Protein AF-A0A934KPY6-F1 (afdb_monomer_lite)

Structure (mmCIF, N/CA/C/O backbone):
data_AF-A0A934KPY6-F1
#
_entry.id   AF-A0A934KPY6-F1
#
loop_
_atom_site.group_PDB
_atom_site.id
_atom_si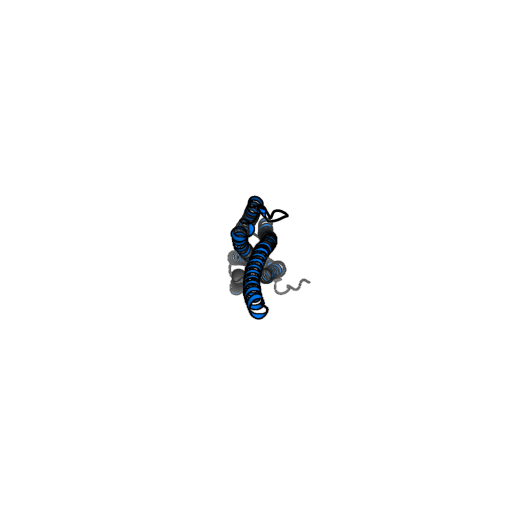te.type_symbol
_atom_site.label_atom_id
_atom_site.label_alt_id
_atom_site.label_comp_id
_atom_site.label_asym_id
_atom_site.label_entity_id
_atom_site.label_seq_id
_atom_site.pdbx_PDB_ins_code
_atom_site.Cartn_x
_atom_site.Cartn_y
_atom_site.Cartn_z
_atom_site.occupancy
_atom_site.B_iso_or_equiv
_atom_site.auth_seq_id
_atom_site.auth_comp_id
_atom_site.auth_asym_id
_atom_site.auth_atom_id
_atom_site.pdbx_PDB_model_num
ATOM 1 N N . MET A 1 1 ? 27.034 18.405 -17.319 1.00 41.47 1 MET A N 1
ATOM 2 C CA . MET A 1 1 ? 28.445 18.102 -17.638 1.00 41.47 1 MET A CA 1
ATOM 3 C C . MET A 1 1 ? 28.459 16.904 -18.573 1.00 41.47 1 MET A C 1
ATOM 5 O O . MET A 1 1 ? 28.134 15.809 -18.135 1.00 41.47 1 MET A O 1
ATOM 9 N N . ASN A 1 2 ? 28.724 17.143 -19.860 1.00 44.88 2 ASN A N 1
ATOM 10 C CA . ASN A 1 2 ? 28.761 16.127 -20.913 1.00 44.88 2 ASN A CA 1
ATOM 11 C C . ASN A 1 2 ? 30.164 15.515 -20.956 1.00 44.88 2 ASN A C 1
ATOM 13 O O . ASN A 1 2 ? 31.063 16.110 -21.536 1.00 44.88 2 ASN A O 1
ATOM 17 N N . ASN A 1 3 ? 30.353 14.359 -20.323 1.00 44.62 3 ASN A N 1
ATOM 18 C CA . ASN A 1 3 ? 31.563 13.549 -20.471 1.00 44.62 3 ASN A CA 1
ATOM 19 C C . ASN A 1 3 ? 31.143 12.171 -20.985 1.00 44.62 3 ASN A C 1
ATOM 21 O O . ASN A 1 3 ? 31.007 11.214 -20.231 1.00 44.62 3 ASN A O 1
ATOM 25 N N . PHE A 1 4 ? 30.879 12.105 -22.288 1.00 50.34 4 PHE A N 1
ATOM 26 C CA . PHE A 1 4 ? 30.511 10.883 -22.998 1.00 50.34 4 PHE A CA 1
ATOM 27 C C . PHE A 1 4 ? 31.456 10.605 -24.176 1.00 50.34 4 PHE A C 1
ATOM 29 O O . PHE A 1 4 ? 31.050 9.980 -25.146 1.00 50.34 4 PHE A O 1
ATOM 36 N N . GLY A 1 5 ? 32.738 10.983 -24.066 1.00 55.34 5 GLY A N 1
ATOM 37 C CA . GLY A 1 5 ? 33.751 10.711 -25.102 1.00 55.34 5 GLY A CA 1
ATOM 38 C C . GLY A 1 5 ? 33.912 9.226 -25.470 1.00 55.34 5 GLY A C 1
ATOM 39 O O . GLY A 1 5 ? 34.436 8.890 -26.524 1.00 55.34 5 GLY A O 1
ATOM 40 N N . ILE A 1 6 ? 33.415 8.318 -24.623 1.00 57.06 6 ILE A N 1
ATOM 41 C CA . ILE A 1 6 ? 33.396 6.864 -24.855 1.00 57.06 6 ILE A CA 1
ATOM 42 C C . ILE A 1 6 ? 32.231 6.450 -25.783 1.00 57.06 6 ILE A C 1
ATOM 44 O O . ILE A 1 6 ? 32.282 5.399 -26.417 1.00 57.06 6 ILE A O 1
ATOM 48 N N . PHE A 1 7 ? 31.190 7.277 -25.909 1.00 63.53 7 PHE A N 1
ATOM 49 C CA . PHE A 1 7 ? 29.982 6.987 -26.687 1.00 63.53 7 PHE A CA 1
ATOM 50 C C . PHE A 1 7 ? 29.901 7.745 -28.012 1.00 63.53 7 PHE A C 1
ATOM 52 O O . PHE A 1 7 ? 28.977 7.498 -28.786 1.00 63.53 7 PHE A O 1
ATOM 59 N N . ASP A 1 8 ? 30.857 8.623 -28.314 1.00 69.69 8 ASP A N 1
ATOM 60 C CA . ASP A 1 8 ? 30.834 9.434 -29.537 1.00 69.69 8 ASP A CA 1
ATOM 61 C C . ASP A 1 8 ? 30.812 8.568 -30.809 1.00 69.69 8 ASP A C 1
ATOM 63 O O . ASP A 1 8 ? 30.105 8.904 -31.762 1.00 69.69 8 ASP A O 1
ATOM 67 N N . ASN A 1 9 ? 31.440 7.386 -30.755 1.00 79.19 9 ASN A N 1
ATOM 68 C CA . ASN A 1 9 ? 31.505 6.405 -31.845 1.00 79.19 9 ASN A CA 1
ATOM 69 C C . ASN A 1 9 ? 30.304 5.442 -31.928 1.00 79.19 9 ASN A C 1
ATOM 71 O O . ASN A 1 9 ? 30.283 4.567 -32.792 1.00 79.19 9 ASN A O 1
ATOM 75 N N . LEU A 1 10 ? 29.309 5.552 -31.041 1.00 83.75 10 LEU A N 1
ATOM 76 C CA . LEU A 1 10 ? 28.112 4.712 -31.120 1.00 83.75 10 LEU A CA 1
ATOM 77 C C . LEU A 1 10 ? 27.148 5.199 -32.209 1.00 83.75 10 LEU A C 1
ATOM 79 O O . LEU A 1 10 ? 26.990 6.405 -32.426 1.00 83.75 10 LEU A O 1
ATOM 83 N N . SER A 1 11 ? 26.445 4.251 -32.837 1.00 87.38 11 SER A N 1
ATOM 84 C CA . SER A 1 11 ? 25.290 4.560 -33.684 1.00 87.38 11 SER A CA 1
ATOM 85 C C . SER A 1 11 ? 24.221 5.313 -32.887 1.00 87.38 11 SER A C 1
ATOM 87 O O . SER A 1 11 ? 24.108 5.138 -31.672 1.00 87.38 11 SER A O 1
ATOM 89 N N . THR A 1 12 ? 23.417 6.134 -33.568 1.00 88.75 12 THR A N 1
ATOM 90 C CA . THR A 1 12 ? 22.302 6.877 -32.953 1.00 88.75 12 THR A CA 1
ATOM 91 C C . THR A 1 12 ? 21.381 5.948 -32.162 1.00 88.75 12 THR A C 1
ATOM 93 O O . THR A 1 12 ? 21.137 6.182 -30.987 1.00 88.75 12 THR A O 1
ATOM 96 N N . GLU A 1 13 ? 21.005 4.811 -32.748 1.00 89.94 13 GLU A N 1
ATOM 97 C CA . GLU A 1 13 ? 20.179 3.786 -32.098 1.00 89.94 13 GLU A CA 1
ATOM 98 C C . GLU A 1 13 ? 20.769 3.269 -30.777 1.00 89.94 13 GLU A C 1
ATOM 100 O O . GLU A 1 13 ? 20.060 3.069 -29.793 1.00 89.94 13 GLU A O 1
ATOM 105 N N . ASN A 1 14 ? 22.082 3.036 -30.735 1.00 88.94 14 ASN A N 1
ATOM 106 C CA . ASN A 1 14 ? 22.762 2.577 -29.527 1.00 88.94 14 ASN A CA 1
ATOM 107 C C . ASN A 1 14 ? 22.879 3.700 -28.483 1.00 88.94 14 ASN A C 1
ATOM 109 O O . ASN A 1 14 ? 22.805 3.426 -27.284 1.00 88.94 14 ASN A O 1
ATOM 113 N N . LYS A 1 15 ? 23.037 4.956 -28.923 1.00 90.69 15 LYS A N 1
ATOM 114 C CA . LYS A 1 15 ? 23.004 6.131 -28.041 1.00 90.69 15 LYS A CA 1
ATOM 115 C C . LYS A 1 15 ? 21.634 6.270 -27.381 1.00 90.69 15 LYS A C 1
ATOM 117 O O . LYS A 1 15 ? 21.595 6.472 -26.172 1.00 90.69 15 LYS A O 1
ATOM 122 N N . ASP A 1 16 ? 20.547 6.073 -28.121 1.00 92.56 16 ASP A N 1
ATOM 123 C CA . ASP A 1 16 ? 19.181 6.162 -27.592 1.00 92.56 16 ASP A CA 1
ATOM 124 C C . ASP A 1 16 ? 18.915 5.098 -26.515 1.00 92.56 16 ASP A C 1
ATOM 126 O O . ASP A 1 16 ? 18.388 5.412 -25.445 1.00 92.56 16 ASP A O 1
ATOM 130 N N . ILE A 1 17 ? 19.362 3.853 -26.738 1.00 94.19 17 ILE A N 1
ATOM 131 C CA . ILE A 1 17 ? 19.280 2.781 -25.729 1.00 94.19 17 ILE A CA 1
ATOM 132 C C . ILE A 1 17 ? 20.017 3.180 -24.446 1.00 94.19 17 ILE A C 1
ATOM 134 O O . ILE A 1 17 ? 19.458 3.068 -23.354 1.00 94.19 17 ILE A O 1
ATOM 138 N N . LEU A 1 18 ? 21.259 3.664 -24.557 1.00 93.44 18 LEU A N 1
ATOM 139 C CA . LEU A 1 18 ? 22.030 4.080 -23.384 1.00 93.44 18 LEU A CA 1
ATOM 140 C C . LEU A 1 18 ? 21.391 5.271 -22.681 1.00 93.44 18 LEU A C 1
ATOM 142 O O . LEU A 1 18 ? 21.286 5.255 -21.459 1.00 93.44 18 LEU A O 1
ATOM 146 N N . GLN A 1 19 ? 20.943 6.283 -23.424 1.00 93.75 19 GLN A N 1
ATOM 147 C CA . GLN A 1 19 ? 20.259 7.444 -22.858 1.00 93.75 19 GLN A CA 1
ATOM 148 C C . GLN A 1 19 ? 19.014 7.025 -22.081 1.00 93.75 19 GLN A C 1
ATOM 150 O O . GLN A 1 19 ? 18.798 7.516 -20.971 1.00 93.75 19 GLN A O 1
ATOM 155 N N . ARG A 1 20 ? 18.233 6.075 -22.608 1.00 94.56 20 ARG A N 1
ATOM 156 C CA . ARG A 1 20 ? 17.065 5.558 -21.899 1.00 94.56 20 ARG A CA 1
ATOM 157 C C . ARG A 1 20 ? 17.455 4.775 -20.647 1.00 94.56 20 ARG A C 1
ATOM 159 O O . ARG A 1 20 ? 16.862 5.010 -19.600 1.00 94.56 20 ARG A O 1
ATOM 166 N N . ILE A 1 21 ? 18.477 3.920 -20.703 1.00 95.12 21 ILE A N 1
ATOM 167 C CA . ILE A 1 21 ? 19.003 3.228 -19.511 1.00 95.12 21 ILE A CA 1
ATOM 168 C C . ILE A 1 21 ? 19.473 4.239 -18.455 1.00 95.12 21 ILE A C 1
ATOM 170 O O . ILE A 1 21 ? 19.123 4.111 -17.282 1.00 95.12 21 ILE A O 1
ATOM 174 N N . PHE A 1 22 ? 20.217 5.270 -18.862 1.00 95.00 22 PHE A N 1
ATOM 175 C CA . PHE A 1 22 ? 20.667 6.335 -17.967 1.00 95.00 22 PHE A CA 1
ATOM 176 C C . PHE A 1 22 ? 19.494 7.074 -17.332 1.00 95.00 22 PHE A C 1
ATOM 178 O O . PHE A 1 22 ? 19.524 7.293 -16.127 1.00 95.00 22 PHE A O 1
ATOM 185 N N . TYR A 1 23 ? 18.461 7.411 -18.104 1.00 94.75 23 TYR A N 1
ATOM 186 C CA . TYR A 1 23 ? 17.234 8.009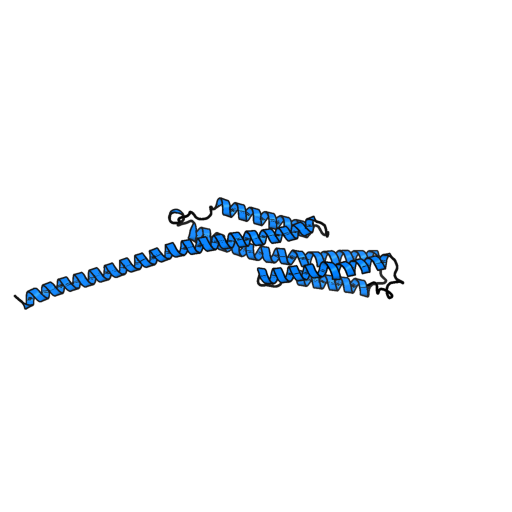 -17.582 1.00 94.75 23 TYR A CA 1
ATOM 187 C C . TYR A 1 23 ? 16.567 7.113 -16.529 1.00 94.75 23 TYR A C 1
ATOM 189 O O . TYR A 1 23 ? 16.214 7.574 -15.448 1.00 94.75 23 TYR A O 1
ATOM 197 N N . LEU A 1 24 ? 16.435 5.812 -16.795 1.00 95.06 24 LEU A N 1
ATOM 198 C CA . LEU A 1 24 ? 15.806 4.886 -15.852 1.00 95.06 24 LEU A CA 1
ATOM 199 C C . LEU A 1 24 ? 16.594 4.781 -14.540 1.00 95.06 24 LEU A C 1
ATOM 201 O O . LEU A 1 24 ? 16.013 4.857 -13.459 1.00 95.06 24 LEU A O 1
ATOM 205 N N . ILE A 1 25 ? 17.920 4.666 -14.617 1.00 95.00 25 ILE A N 1
ATOM 206 C CA . ILE A 1 25 ? 18.774 4.575 -13.426 1.00 95.00 25 ILE A CA 1
ATOM 207 C C . ILE A 1 25 ? 18.813 5.908 -12.675 1.00 95.00 25 ILE A C 1
ATOM 209 O O . ILE A 1 25 ? 18.713 5.933 -11.456 1.00 95.00 25 ILE A O 1
ATOM 213 N N . LYS A 1 26 ? 18.976 7.026 -13.378 1.00 95.31 26 LYS A N 1
ATOM 214 C CA . LYS A 1 26 ? 19.171 8.330 -12.745 1.00 95.31 26 LYS A CA 1
ATOM 215 C C . LYS A 1 26 ? 17.866 8.922 -12.224 1.00 95.31 26 LYS A C 1
ATOM 217 O O . LYS A 1 26 ? 17.839 9.441 -11.113 1.00 95.31 26 LYS A O 1
ATOM 222 N N . ASP A 1 27 ? 16.814 8.873 -13.034 1.00 93.88 27 ASP A N 1
ATOM 223 C CA . ASP A 1 27 ? 15.591 9.639 -12.806 1.00 93.88 27 ASP A CA 1
ATOM 224 C C . ASP A 1 27 ? 14.442 8.775 -12.264 1.00 93.88 27 ASP A C 1
ATOM 226 O O . ASP A 1 27 ? 13.534 9.319 -11.642 1.00 93.88 27 ASP A O 1
ATOM 230 N N . LYS A 1 28 ? 14.461 7.444 -12.463 1.00 93.81 28 LYS A N 1
ATOM 231 C CA . LYS A 1 28 ? 13.385 6.540 -11.996 1.00 93.81 28 LYS A CA 1
ATOM 232 C C . LYS A 1 28 ? 13.767 5.631 -10.837 1.00 93.81 28 LYS A C 1
ATOM 234 O O . LYS A 1 28 ? 12.919 5.352 -9.995 1.00 93.81 28 LYS A O 1
ATOM 239 N N . TYR A 1 29 ? 15.018 5.197 -10.730 1.00 95.94 29 TYR A N 1
ATOM 240 C CA . TYR A 1 29 ? 15.459 4.397 -9.584 1.00 95.94 29 TYR A CA 1
ATOM 241 C C . TYR A 1 29 ? 15.259 5.093 -8.218 1.00 95.94 29 TYR A C 1
ATOM 243 O O . TYR A 1 29 ? 14.819 4.412 -7.290 1.00 95.94 29 TYR A O 1
ATOM 251 N N . PRO A 1 30 ? 15.449 6.423 -8.061 1.00 96.69 30 PRO A N 1
ATOM 252 C CA . PRO A 1 30 ? 15.130 7.092 -6.795 1.00 96.69 30 PRO A CA 1
ATOM 253 C C . PRO A 1 30 ? 13.668 6.909 -6.352 1.00 96.69 30 PRO A C 1
ATOM 255 O O . PRO A 1 30 ? 13.372 6.879 -5.158 1.00 96.69 30 PRO A O 1
ATOM 258 N N . ASP A 1 31 ? 12.732 6.752 -7.290 1.00 95.50 31 ASP A N 1
ATOM 259 C CA . ASP A 1 31 ? 11.318 6.505 -6.983 1.00 95.50 31 ASP A CA 1
ATOM 260 C C . ASP A 1 31 ? 11.106 5.094 -6.417 1.00 95.50 31 ASP A C 1
ATOM 262 O O . ASP A 1 31 ? 10.255 4.898 -5.546 1.00 95.50 31 ASP A O 1
ATOM 266 N N . VAL A 1 32 ? 11.909 4.123 -6.867 1.00 96.62 32 VAL A N 1
ATOM 267 C CA . VAL A 1 32 ? 11.920 2.749 -6.342 1.00 96.62 32 VAL A CA 1
ATOM 268 C C . VAL A 1 32 ? 12.383 2.743 -4.893 1.00 96.62 32 VAL A C 1
ATOM 270 O O . VAL A 1 32 ? 11.750 2.107 -4.048 1.00 96.62 32 VAL A O 1
ATOM 273 N N . GLU A 1 33 ? 13.465 3.460 -4.586 1.00 96.62 33 GLU A N 1
ATOM 274 C CA . GLU A 1 33 ? 13.979 3.565 -3.217 1.00 96.62 33 GLU A CA 1
ATOM 275 C C . GLU A 1 33 ? 12.943 4.206 -2.295 1.00 96.62 33 GLU A C 1
ATOM 277 O O . GLU A 1 33 ? 12.607 3.635 -1.256 1.00 96.62 33 GLU A O 1
ATOM 282 N N . ARG A 1 34 ? 12.354 5.334 -2.718 1.00 96.88 34 ARG A N 1
ATOM 283 C CA . ARG A 1 34 ? 11.292 6.014 -1.962 1.00 96.88 34 ARG A CA 1
ATOM 284 C C . ARG A 1 34 ? 10.097 5.101 -1.698 1.00 96.88 34 ARG A C 1
ATOM 286 O O . ARG A 1 34 ? 9.612 5.055 -0.571 1.00 96.88 34 ARG A O 1
ATOM 293 N N . ALA A 1 35 ? 9.642 4.349 -2.700 1.00 96.50 35 ALA A N 1
ATOM 294 C CA . ALA A 1 35 ? 8.522 3.425 -2.542 1.00 96.50 35 ALA A CA 1
ATOM 295 C C . ALA A 1 35 ? 8.835 2.275 -1.569 1.00 96.50 35 ALA A C 1
ATOM 297 O O . ALA A 1 35 ? 7.983 1.901 -0.761 1.00 96.50 35 ALA A O 1
ATOM 298 N N . ASN A 1 36 ? 10.053 1.726 -1.613 1.00 96.88 36 ASN A N 1
ATOM 299 C CA . ASN A 1 36 ? 10.471 0.668 -0.692 1.00 96.88 36 ASN A CA 1
ATOM 300 C C . ASN A 1 36 ? 10.586 1.173 0.750 1.00 96.88 36 ASN A C 1
ATOM 302 O O . ASN A 1 36 ? 10.039 0.526 1.641 1.00 96.88 36 ASN A O 1
ATOM 306 N N . ILE A 1 37 ? 11.211 2.336 0.970 1.00 96.88 37 ILE A N 1
ATOM 307 C CA . ILE A 1 37 ? 11.300 2.970 2.297 1.00 96.88 37 ILE A CA 1
ATOM 308 C C . ILE A 1 37 ? 9.896 3.197 2.861 1.00 96.88 37 ILE A C 1
ATOM 310 O O . ILE A 1 37 ? 9.588 2.741 3.959 1.00 96.88 37 ILE A O 1
ATOM 314 N N . LEU A 1 38 ? 9.008 3.803 2.071 1.00 95.94 38 LEU A N 1
ATOM 315 C CA . LEU A 1 38 ? 7.628 4.059 2.473 1.00 95.94 38 LEU A CA 1
ATOM 316 C C . LEU A 1 38 ? 6.876 2.765 2.823 1.00 95.94 38 LEU A C 1
ATOM 318 O O . LEU A 1 38 ? 6.112 2.726 3.787 1.00 95.94 38 LEU A O 1
ATOM 322 N N . CYS A 1 39 ? 7.085 1.680 2.076 1.00 96.94 39 CYS A N 1
ATOM 323 C CA . CYS A 1 39 ? 6.490 0.384 2.400 1.00 96.94 39 CYS A CA 1
ATOM 324 C C . CYS A 1 39 ? 7.048 -0.213 3.698 1.00 96.94 39 CYS A C 1
ATOM 326 O O . CYS A 1 39 ? 6.287 -0.804 4.470 1.00 96.94 39 CYS A O 1
ATOM 328 N N . GLU A 1 40 ? 8.347 -0.080 3.955 1.00 96.50 40 GLU A N 1
ATOM 329 C CA . GLU A 1 40 ? 8.962 -0.528 5.207 1.00 96.50 40 GLU A CA 1
ATOM 330 C C . GLU A 1 40 ? 8.407 0.255 6.401 1.00 96.50 40 GLU A C 1
ATOM 332 O O . GLU A 1 40 ? 7.959 -0.363 7.367 1.00 96.50 40 GLU A O 1
ATOM 337 N N . GLU A 1 41 ? 8.334 1.583 6.299 1.00 96.88 41 GLU A N 1
ATOM 338 C CA . GLU A 1 41 ? 7.786 2.466 7.336 1.00 96.88 41 GLU A CA 1
ATOM 339 C C . GLU A 1 41 ? 6.315 2.168 7.637 1.00 96.88 41 GLU A C 1
ATOM 341 O O . GLU A 1 41 ? 5.913 2.076 8.797 1.00 96.88 41 GLU A O 1
ATOM 346 N N . ARG A 1 42 ? 5.497 1.997 6.593 1.00 96.56 42 ARG A N 1
ATOM 347 C CA . ARG A 1 42 ? 4.049 1.797 6.736 1.00 96.56 42 ARG A CA 1
ATOM 348 C C . ARG A 1 42 ? 3.674 0.379 7.134 1.00 96.56 42 ARG A C 1
ATOM 350 O O . ARG A 1 42 ? 2.715 0.172 7.867 1.00 96.56 42 ARG A O 1
ATOM 357 N N . SER A 1 43 ? 4.389 -0.612 6.613 1.00 92.75 43 SER A N 1
ATOM 358 C CA . SER A 1 43 ? 3.997 -2.018 6.728 1.00 92.75 43 SER A CA 1
ATOM 359 C C . SER A 1 43 ? 4.847 -2.802 7.734 1.00 92.75 43 SER A C 1
ATOM 361 O O . SER A 1 43 ? 4.519 -3.954 8.035 1.00 92.75 43 SER A O 1
ATOM 363 N N . GLY A 1 44 ? 5.962 -2.233 8.205 1.00 94.06 44 GLY A N 1
ATOM 364 C CA . GLY A 1 44 ? 6.952 -2.912 9.044 1.00 94.06 44 GLY A CA 1
ATOM 365 C C . GLY A 1 44 ? 7.686 -4.050 8.328 1.00 94.06 44 GLY A C 1
ATOM 366 O O . GLY A 1 44 ? 8.237 -4.941 8.972 1.00 94.06 44 GLY A O 1
ATOM 367 N N . SER A 1 45 ? 7.633 -4.120 6.995 1.00 90.38 45 SER A N 1
ATOM 368 C CA . SER A 1 45 ? 8.334 -5.156 6.228 1.00 90.38 45 SER A CA 1
ATOM 369 C C . SER A 1 45 ? 8.747 -4.674 4.847 1.00 90.38 45 SER A C 1
ATOM 371 O O . SER A 1 45 ? 8.100 -3.817 4.247 1.00 90.38 45 SER A O 1
ATOM 373 N N . LYS A 1 46 ? 9.793 -5.313 4.324 1.00 92.88 46 LYS A N 1
ATOM 374 C CA . LYS A 1 46 ? 10.293 -5.094 2.967 1.00 92.88 46 LYS A CA 1
ATOM 375 C C . LYS A 1 46 ? 9.376 -5.736 1.926 1.00 92.88 46 LYS A C 1
ATOM 377 O O . LYS A 1 46 ? 8.783 -6.787 2.184 1.00 92.88 46 LYS A O 1
ATOM 382 N N . SER A 1 47 ? 9.308 -5.148 0.733 1.00 95.12 47 SER A N 1
ATOM 383 C CA . SER A 1 47 ? 8.588 -5.731 -0.403 1.00 95.12 47 SER A CA 1
ATOM 384 C C . SER A 1 47 ? 9.474 -6.731 -1.150 1.00 95.12 47 SER A C 1
ATOM 386 O O . SER A 1 47 ? 10.331 -6.354 -1.948 1.00 95.12 47 SER A O 1
ATOM 388 N N . ALA A 1 48 ? 9.268 -8.029 -0.909 1.00 95.81 48 ALA A N 1
ATOM 389 C CA . ALA A 1 48 ? 10.008 -9.082 -1.611 1.00 95.81 48 ALA A CA 1
ATOM 390 C C . ALA A 1 48 ? 9.789 -9.027 -3.133 1.00 95.81 48 ALA A C 1
ATOM 392 O O . ALA A 1 48 ? 10.717 -9.262 -3.903 1.00 95.81 48 ALA A O 1
ATOM 393 N N . GLN A 1 49 ? 8.577 -8.678 -3.575 1.00 95.44 49 GLN A N 1
ATOM 394 C CA . GLN A 1 49 ? 8.268 -8.551 -4.996 1.00 95.44 49 GLN A CA 1
ATOM 395 C C . GLN A 1 49 ? 9.001 -7.361 -5.635 1.00 95.44 49 GLN A C 1
ATOM 397 O O . GLN A 1 49 ? 9.546 -7.503 -6.728 1.00 95.44 49 GLN A O 1
ATOM 402 N N . ALA A 1 50 ? 9.121 -6.228 -4.933 1.00 95.94 50 ALA A N 1
ATOM 403 C CA . ALA A 1 50 ? 9.910 -5.100 -5.425 1.00 95.94 50 ALA A CA 1
ATOM 404 C C . ALA A 1 50 ? 11.398 -5.455 -5.551 1.00 95.94 50 ALA A C 1
ATOM 406 O O . ALA A 1 50 ? 12.011 -5.156 -6.572 1.00 95.94 50 ALA A O 1
ATOM 407 N N . LEU A 1 51 ? 11.959 -6.159 -4.562 1.00 96.69 51 LEU A N 1
ATOM 408 C CA . LEU A 1 51 ? 13.343 -6.642 -4.615 1.00 96.69 51 LEU A CA 1
ATOM 409 C C . LEU A 1 51 ? 13.580 -7.601 -5.790 1.00 96.69 51 LEU A C 1
ATOM 411 O O . LEU A 1 51 ? 14.600 -7.490 -6.471 1.00 96.69 51 LEU A O 1
ATOM 415 N N . ASN A 1 52 ? 12.635 -8.503 -6.066 1.00 98.06 52 ASN A N 1
ATOM 416 C CA . ASN A 1 52 ? 12.712 -9.383 -7.233 1.00 98.06 52 ASN A CA 1
ATOM 417 C C . ASN A 1 52 ? 12.689 -8.582 -8.540 1.00 98.06 52 ASN A C 1
ATOM 419 O O . ASN A 1 52 ? 13.536 -8.803 -9.395 1.00 98.06 52 ASN A O 1
ATOM 423 N N . ASN A 1 53 ? 11.813 -7.584 -8.661 1.00 97.88 53 ASN A N 1
ATOM 424 C CA . ASN A 1 53 ? 11.781 -6.726 -9.845 1.00 97.88 53 ASN A CA 1
ATOM 425 C C . ASN A 1 53 ? 13.072 -5.903 -10.031 1.00 97.88 53 ASN A C 1
ATOM 427 O O . ASN A 1 53 ? 13.531 -5.718 -11.157 1.00 97.88 53 ASN A O 1
ATOM 431 N N . ILE A 1 54 ? 13.710 -5.440 -8.951 1.00 97.81 54 ILE A N 1
ATOM 432 C CA . ILE A 1 54 ? 15.030 -4.789 -9.038 1.00 97.81 54 ILE A CA 1
ATOM 433 C C . ILE A 1 54 ? 16.082 -5.789 -9.537 1.00 97.81 54 ILE A C 1
ATOM 435 O O . ILE A 1 54 ? 16.875 -5.469 -10.424 1.00 97.81 54 ILE A O 1
ATOM 439 N N . ARG A 1 55 ? 16.078 -7.017 -9.009 1.00 98.00 55 ARG A N 1
ATOM 440 C CA . ARG A 1 55 ? 16.980 -8.084 -9.463 1.00 98.00 55 ARG A CA 1
ATOM 441 C C . ARG A 1 55 ? 16.781 -8.397 -10.947 1.00 98.00 55 ARG A C 1
ATOM 443 O O . ARG A 1 55 ? 17.771 -8.518 -11.668 1.00 98.00 55 ARG A O 1
ATOM 450 N N . ASP A 1 56 ? 15.537 -8.494 -11.398 1.00 98.06 56 ASP A N 1
ATOM 451 C CA . ASP A 1 56 ? 15.208 -8.773 -12.796 1.00 98.06 56 ASP A CA 1
ATOM 452 C C . ASP A 1 56 ? 15.632 -7.605 -13.696 1.00 98.06 56 ASP A C 1
ATOM 454 O O . ASP A 1 56 ? 16.272 -7.820 -14.724 1.00 98.06 56 ASP A O 1
ATOM 458 N N . THR A 1 57 ? 15.427 -6.360 -13.250 1.00 97.75 57 THR A N 1
ATOM 459 C CA . THR A 1 57 ? 15.956 -5.157 -13.917 1.00 97.75 57 THR A CA 1
ATOM 460 C C . THR A 1 57 ? 17.469 -5.256 -14.139 1.00 97.75 57 THR A C 1
ATOM 462 O O . THR A 1 57 ? 17.950 -5.067 -15.257 1.00 97.75 57 THR A O 1
ATOM 465 N N . ILE A 1 58 ? 18.232 -5.611 -13.100 1.00 97.62 58 ILE A N 1
ATOM 466 C CA . ILE A 1 58 ? 19.691 -5.783 -13.192 1.00 97.62 58 ILE A CA 1
ATOM 467 C C . ILE A 1 58 ? 20.052 -6.943 -14.131 1.00 97.62 58 ILE A C 1
ATOM 469 O O . ILE A 1 58 ? 20.998 -6.833 -14.912 1.00 97.62 58 ILE A O 1
ATOM 473 N N . SER A 1 59 ? 19.300 -8.046 -14.094 1.00 98.06 59 SER A N 1
ATOM 474 C CA . SER A 1 59 ? 19.519 -9.200 -14.972 1.00 98.06 59 SER A CA 1
ATOM 475 C C . SER A 1 59 ? 19.337 -8.842 -16.451 1.00 98.06 59 SER A C 1
ATOM 477 O O . SER A 1 59 ? 20.172 -9.207 -17.286 1.00 98.06 59 SER A O 1
ATOM 479 N N . HIS A 1 60 ? 18.300 -8.072 -16.777 1.00 97.69 60 HIS A N 1
ATOM 480 C CA . HIS A 1 60 ? 18.062 -7.594 -18.134 1.00 97.69 60 HIS A CA 1
ATOM 481 C C . HIS A 1 60 ? 19.089 -6.541 -18.567 1.00 97.69 60 HIS A C 1
ATOM 483 O O . HIS A 1 60 ? 19.575 -6.606 -19.696 1.00 97.69 60 HIS A O 1
ATOM 489 N N . LEU A 1 61 ? 19.514 -5.638 -17.674 1.00 96.94 61 LEU A N 1
ATOM 490 C CA . LEU A 1 61 ? 20.621 -4.713 -17.953 1.00 96.94 61 LEU A CA 1
ATOM 491 C C . LEU A 1 61 ? 21.906 -5.472 -18.291 1.00 96.94 61 LEU A C 1
ATOM 493 O O . LEU A 1 61 ? 22.534 -5.195 -19.312 1.00 96.94 61 LEU A O 1
ATOM 497 N N . ARG A 1 62 ? 22.263 -6.480 -17.485 1.00 97.44 62 ARG A N 1
ATOM 498 C CA . ARG A 1 62 ? 23.409 -7.354 -17.765 1.00 97.44 62 ARG A CA 1
ATOM 499 C C . ARG A 1 62 ? 23.272 -8.002 -19.141 1.00 97.44 62 ARG A C 1
ATOM 501 O O . ARG A 1 62 ? 24.205 -7.952 -19.932 1.00 97.44 62 ARG A O 1
ATOM 508 N N . THR A 1 63 ? 22.090 -8.535 -19.443 1.00 96.88 63 THR A N 1
ATOM 509 C CA . THR A 1 63 ? 21.795 -9.177 -20.729 1.00 96.88 63 THR A CA 1
ATOM 510 C C . THR A 1 63 ? 21.992 -8.218 -21.906 1.00 96.88 63 THR A C 1
ATOM 512 O O . THR A 1 63 ? 22.558 -8.630 -22.917 1.00 96.88 63 THR A O 1
ATOM 515 N N . VAL A 1 64 ? 21.588 -6.946 -21.784 1.00 95.94 64 VAL A N 1
ATOM 516 C CA . VAL A 1 64 ? 21.827 -5.910 -22.808 1.00 95.94 64 VAL A CA 1
ATOM 517 C C . VAL A 1 64 ? 23.320 -5.698 -23.046 1.00 95.94 64 VAL A C 1
ATOM 519 O O . VAL A 1 64 ?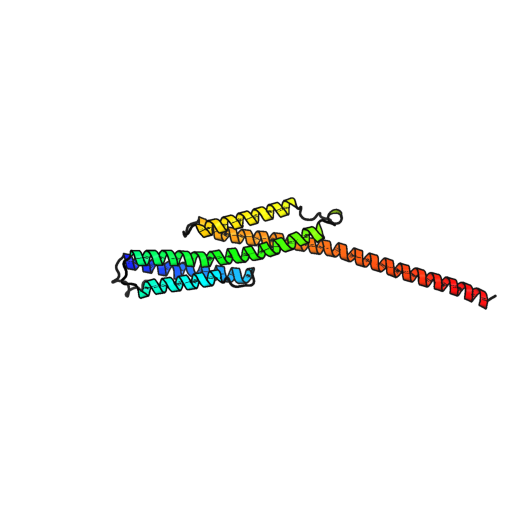 23.751 -5.705 -24.197 1.00 95.94 64 VAL A O 1
ATOM 522 N N . PHE A 1 65 ? 24.107 -5.525 -21.982 1.00 94.88 65 PHE A N 1
ATOM 523 C CA . PHE A 1 65 ? 25.536 -5.224 -22.103 1.00 94.88 65 PHE A CA 1
ATOM 524 C C . PHE A 1 65 ? 26.370 -6.433 -22.549 1.00 94.88 65 PHE A C 1
ATOM 526 O O . PHE A 1 65 ? 27.252 -6.280 -23.388 1.00 94.88 65 PHE A O 1
ATOM 533 N N . GLU A 1 66 ? 26.068 -7.640 -22.061 1.00 95.44 66 GLU A N 1
ATOM 534 C CA . GLU A 1 66 ? 26.730 -8.887 -22.488 1.00 95.44 66 GLU A CA 1
ATOM 535 C C . GLU A 1 66 ? 26.446 -9.226 -23.957 1.00 95.44 66 GLU A C 1
ATOM 537 O O . GLU A 1 66 ? 27.229 -9.918 -24.602 1.00 95.44 66 GLU A O 1
ATOM 542 N N . ASN A 1 67 ? 25.325 -8.741 -24.494 1.00 94.81 67 ASN A N 1
ATOM 543 C CA . ASN A 1 67 ? 24.875 -9.013 -25.855 1.00 94.81 67 ASN A CA 1
ATOM 544 C C . ASN A 1 67 ? 24.782 -7.726 -26.687 1.00 94.81 67 ASN A C 1
ATOM 546 O O . ASN A 1 67 ? 23.876 -7.581 -27.511 1.00 94.81 67 ASN A O 1
ATOM 550 N N . TRP A 1 68 ? 25.707 -6.785 -26.476 1.00 92.31 68 TRP A N 1
ATOM 551 C CA . TRP A 1 68 ? 25.658 -5.459 -27.101 1.00 92.31 68 TRP A CA 1
ATOM 552 C C . TRP A 1 68 ? 25.642 -5.501 -28.638 1.00 92.31 68 TRP A C 1
ATOM 554 O O . TRP A 1 68 ? 24.951 -4.700 -29.278 1.00 92.31 68 TRP A O 1
ATOM 564 N N . ASP A 1 69 ? 26.321 -6.494 -29.218 1.00 92.50 69 ASP A N 1
ATOM 565 C CA . ASP A 1 69 ? 26.427 -6.716 -30.666 1.00 92.50 69 ASP A CA 1
ATOM 566 C C . ASP A 1 69 ? 25.138 -7.263 -31.302 1.00 92.50 69 ASP A C 1
ATOM 568 O O . ASP A 1 69 ? 25.038 -7.381 -32.525 1.00 92.50 69 ASP A O 1
ATOM 572 N N . LYS A 1 70 ? 24.121 -7.611 -30.500 1.00 94.06 70 LYS A N 1
ATOM 573 C CA . LYS A 1 70 ? 22.824 -8.0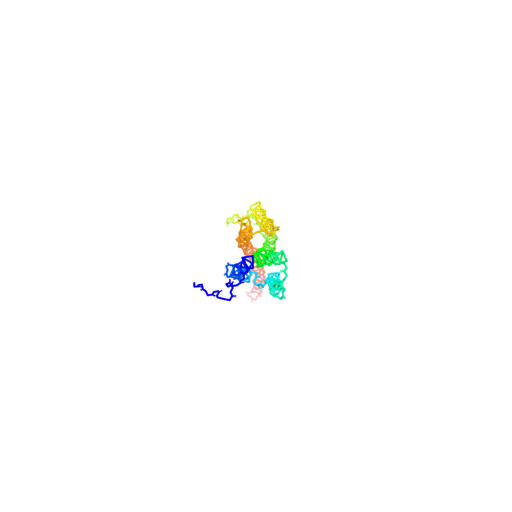47 -31.028 1.00 94.06 70 LYS A CA 1
ATOM 574 C C . LYS A 1 70 ? 22.093 -6.899 -31.744 1.00 94.06 70 LYS A C 1
ATOM 576 O O . LYS A 1 70 ? 22.326 -5.721 -31.442 1.00 94.06 70 LYS A O 1
ATOM 581 N N . PRO A 1 71 ? 21.158 -7.230 -32.658 1.00 94.50 71 PRO A N 1
ATOM 582 C CA . PRO A 1 71 ? 20.346 -6.238 -33.359 1.00 94.50 71 PRO A CA 1
ATOM 583 C C . PRO A 1 71 ? 19.627 -5.271 -32.412 1.00 94.50 71 PRO A C 1
ATOM 585 O O . PRO A 1 71 ? 19.286 -5.628 -31.282 1.00 94.50 71 PRO A O 1
ATOM 588 N N . HIS A 1 72 ? 19.352 -4.056 -32.888 1.00 92.88 72 HIS A N 1
ATOM 589 C CA . HIS A 1 72 ? 18.670 -3.015 -32.115 1.00 92.88 72 HIS A CA 1
ATOM 590 C C . HIS A 1 72 ? 17.355 -3.504 -31.481 1.00 92.88 72 HIS A C 1
ATOM 592 O O . HIS A 1 72 ? 17.131 -3.297 -30.290 1.00 92.88 72 HIS A O 1
ATOM 598 N N . GLU A 1 73 ? 16.547 -4.266 -32.219 1.00 95.81 73 GLU A N 1
ATOM 599 C CA . GLU A 1 73 ? 15.282 -4.832 -31.729 1.00 95.81 73 GLU A CA 1
ATOM 600 C C . GLU A 1 73 ? 15.432 -5.703 -30.474 1.00 95.81 73 GLU A C 1
ATOM 602 O O . GLU A 1 73 ? 14.553 -5.714 -29.611 1.00 95.81 73 GLU A O 1
ATOM 607 N N . PHE A 1 74 ? 16.545 -6.436 -30.345 1.00 96.19 74 PHE A N 1
ATOM 608 C CA . PHE A 1 74 ? 16.826 -7.215 -29.139 1.00 96.19 74 PHE A CA 1
ATOM 609 C C . PHE A 1 74 ? 16.983 -6.286 -27.932 1.00 96.19 74 PHE A C 1
ATOM 611 O O . PHE A 1 74 ? 16.364 -6.514 -26.894 1.00 96.19 74 PHE A O 1
ATOM 618 N N . LYS A 1 75 ? 17.761 -5.209 -28.089 1.00 95.31 75 LYS A N 1
ATOM 619 C CA . LYS A 1 75 ? 18.007 -4.213 -27.039 1.00 95.31 75 LYS A CA 1
ATOM 620 C C . LYS A 1 75 ? 16.727 -3.472 -26.658 1.00 95.31 75 LYS A C 1
ATOM 622 O O . LYS A 1 75 ? 16.469 -3.321 -25.470 1.00 95.31 75 LYS A O 1
ATOM 627 N N . VAL A 1 76 ? 15.885 -3.111 -27.629 1.00 95.69 76 VAL A N 1
ATOM 628 C CA . VAL A 1 76 ? 14.566 -2.499 -27.380 1.00 95.69 76 VAL A CA 1
ATOM 629 C C . VAL A 1 76 ? 13.665 -3.418 -26.551 1.00 95.69 76 VAL A C 1
ATOM 631 O O . VAL A 1 76 ? 13.052 -2.969 -25.587 1.00 95.69 76 VAL A O 1
ATOM 634 N N . LYS A 1 77 ? 13.616 -4.721 -26.859 1.00 95.75 77 LYS A N 1
ATOM 635 C CA . LYS A 1 77 ? 12.821 -5.688 -26.077 1.00 95.75 77 LYS A CA 1
ATOM 636 C C . LYS A 1 77 ? 13.320 -5.827 -24.639 1.00 95.75 77 LYS A C 1
ATOM 638 O O . LYS A 1 77 ? 12.518 -5.864 -23.706 1.00 95.75 77 LYS A O 1
ATOM 643 N N . GLN A 1 78 ? 14.638 -5.891 -24.449 1.00 96.94 78 GLN A N 1
ATOM 644 C CA . GLN A 1 78 ? 15.224 -5.926 -23.108 1.00 96.94 78 GLN A CA 1
ATOM 645 C C . GLN A 1 78 ? 14.932 -4.632 -22.341 1.00 96.94 78 GLN A C 1
ATOM 647 O O . GLN A 1 78 ? 14.559 -4.688 -21.175 1.00 96.94 78 GLN A O 1
ATOM 652 N N . LEU A 1 79 ? 15.031 -3.480 -23.007 1.00 95.50 79 LEU A N 1
ATOM 653 C CA . LEU A 1 79 ? 14.729 -2.172 -22.435 1.00 95.50 79 LEU A CA 1
ATOM 654 C C . LEU A 1 79 ? 13.268 -2.059 -21.986 1.00 95.50 79 LEU A C 1
ATOM 656 O O . LEU A 1 79 ? 13.022 -1.670 -20.851 1.00 95.50 79 LEU A O 1
ATOM 660 N N . ALA A 1 80 ? 12.311 -2.489 -22.810 1.00 94.31 80 ALA A N 1
ATOM 661 C CA . ALA A 1 80 ? 10.902 -2.543 -22.417 1.00 94.31 80 ALA A CA 1
ATOM 662 C C . ALA A 1 80 ? 10.682 -3.428 -21.173 1.00 94.31 80 ALA A C 1
ATOM 664 O O . ALA A 1 80 ? 9.895 -3.095 -20.291 1.00 94.31 80 ALA A O 1
ATOM 665 N N . THR A 1 81 ? 11.426 -4.533 -21.066 1.00 95.56 81 THR A N 1
ATOM 666 C CA . THR A 1 81 ? 11.347 -5.438 -19.908 1.00 95.56 81 THR A CA 1
ATOM 667 C C . THR A 1 81 ? 11.957 -4.807 -18.649 1.00 95.56 81 THR A C 1
ATOM 669 O O . THR A 1 81 ? 11.377 -4.895 -17.569 1.00 95.56 81 THR A O 1
ATOM 672 N N . ILE A 1 82 ? 13.089 -4.107 -18.785 1.00 96.19 82 ILE A N 1
ATOM 673 C CA . ILE A 1 82 ? 13.707 -3.307 -17.713 1.00 96.19 82 ILE A CA 1
ATOM 674 C C . ILE A 1 82 ? 12.727 -2.252 -17.197 1.00 96.19 82 ILE A C 1
ATOM 676 O O . ILE A 1 82 ? 12.552 -2.109 -15.989 1.00 96.19 82 ILE A O 1
ATOM 680 N N . GLU A 1 83 ? 12.083 -1.522 -18.107 1.00 95.19 83 GLU A N 1
ATOM 681 C CA . GLU A 1 83 ? 11.110 -0.487 -17.764 1.00 95.19 83 GLU A CA 1
ATOM 682 C C . GLU A 1 83 ? 9.932 -1.047 -16.977 1.00 95.19 83 GLU A C 1
ATOM 684 O O . GLU A 1 83 ? 9.560 -0.474 -15.952 1.00 95.19 83 GLU A O 1
ATOM 689 N N . GLU A 1 84 ? 9.388 -2.177 -17.421 1.00 94.50 84 GLU A N 1
ATOM 690 C CA . GLU A 1 84 ? 8.289 -2.850 -16.742 1.00 94.50 84 GLU A CA 1
ATOM 691 C C . GLU A 1 84 ? 8.684 -3.291 -15.329 1.00 94.50 84 GLU A C 1
ATOM 693 O O . GLU A 1 84 ? 7.985 -2.975 -14.365 1.00 94.50 84 GLU A O 1
ATOM 698 N N . HIS A 1 85 ? 9.826 -3.961 -15.165 1.00 96.12 85 HIS A N 1
ATOM 699 C CA . HIS A 1 85 ? 10.286 -4.372 -13.840 1.00 96.12 85 HIS A CA 1
ATOM 700 C C . HIS A 1 85 ? 10.538 -3.172 -12.924 1.00 96.12 85 HIS A C 1
ATOM 702 O O . HIS A 1 85 ? 10.081 -3.171 -11.780 1.00 96.12 85 HIS A O 1
ATOM 708 N N . LEU A 1 86 ? 11.184 -2.113 -13.412 1.00 95.75 86 LEU A N 1
ATOM 709 C CA . LEU A 1 86 ? 11.438 -0.923 -12.604 1.00 95.75 86 LEU A CA 1
ATOM 710 C C . LEU A 1 86 ? 10.128 -0.247 -12.171 1.00 95.75 86 LEU A C 1
ATOM 712 O O . LEU A 1 86 ? 9.962 0.105 -11.004 1.00 95.75 86 LEU A O 1
ATOM 716 N N . ARG A 1 87 ? 9.152 -0.147 -13.076 1.00 95.19 87 ARG A N 1
ATOM 717 C CA . ARG A 1 87 ? 7.805 0.363 -12.790 1.00 95.19 87 ARG A CA 1
ATOM 718 C C . ARG A 1 87 ? 7.103 -0.470 -11.715 1.00 95.19 87 ARG A C 1
ATOM 720 O O . ARG A 1 87 ? 6.515 0.072 -10.773 1.00 95.19 87 ARG A O 1
ATOM 727 N N . ARG A 1 88 ? 7.187 -1.799 -11.813 1.00 95.12 88 ARG A N 1
ATOM 728 C CA . ARG A 1 88 ? 6.639 -2.723 -10.809 1.00 95.12 88 ARG A CA 1
ATOM 729 C C . ARG A 1 88 ? 7.331 -2.592 -9.458 1.00 95.12 88 ARG A C 1
ATOM 731 O O . ARG A 1 88 ? 6.646 -2.598 -8.435 1.00 95.12 88 ARG A O 1
ATOM 738 N N . ALA A 1 89 ? 8.647 -2.397 -9.450 1.00 96.69 89 ALA A N 1
ATOM 739 C CA . ALA A 1 89 ? 9.420 -2.159 -8.236 1.00 96.69 89 ALA A CA 1
ATOM 740 C C . ALA A 1 89 ? 8.985 -0.886 -7.485 1.00 96.69 89 ALA A C 1
ATOM 742 O O . ALA A 1 89 ? 9.191 -0.813 -6.276 1.00 96.69 89 ALA A O 1
ATOM 743 N N . ILE A 1 90 ? 8.342 0.075 -8.163 1.00 96.12 90 ILE A N 1
ATOM 744 C CA . ILE A 1 90 ? 7.739 1.262 -7.536 1.00 96.12 90 ILE A CA 1
ATOM 745 C C . ILE A 1 90 ? 6.323 0.982 -7.029 1.00 96.12 90 ILE A C 1
ATOM 747 O O . ILE A 1 90 ? 6.014 1.306 -5.887 1.00 96.12 90 ILE A O 1
ATOM 751 N N . ILE A 1 91 ? 5.435 0.415 -7.853 1.00 96.00 91 ILE A N 1
ATOM 752 C CA . ILE A 1 91 ? 4.001 0.327 -7.510 1.00 96.00 91 ILE A CA 1
ATOM 753 C C . ILE A 1 91 ? 3.674 -0.805 -6.521 1.00 96.00 91 ILE A C 1
ATOM 755 O O . ILE A 1 91 ? 2.748 -0.687 -5.718 1.00 96.00 91 ILE A O 1
ATOM 759 N N . GLU A 1 92 ? 4.422 -1.909 -6.544 1.00 95.88 92 GLU A N 1
ATOM 760 C CA . GLU A 1 92 ? 4.167 -3.061 -5.670 1.00 95.88 92 GLU A CA 1
ATOM 761 C C . GLU A 1 92 ? 4.364 -2.780 -4.170 1.00 95.88 92 GLU A C 1
ATOM 763 O O . GLU A 1 92 ? 3.542 -3.256 -3.382 1.00 95.88 92 GLU A O 1
ATOM 768 N N . PRO A 1 93 ? 5.373 -1.998 -3.739 1.00 97.44 93 PRO A N 1
ATOM 769 C CA . PRO A 1 93 ? 5.465 -1.510 -2.364 1.00 97.44 93 PRO A CA 1
ATOM 770 C C . PRO A 1 93 ? 4.202 -0.778 -1.876 1.00 97.44 93 PRO A C 1
ATOM 772 O O . PRO A 1 93 ? 3.713 -1.074 -0.783 1.00 97.44 93 PRO A O 1
ATOM 775 N N . TYR A 1 94 ? 3.621 0.119 -2.687 1.00 97.19 94 TYR A N 1
ATOM 776 C CA . TYR A 1 94 ? 2.378 0.818 -2.327 1.00 97.19 94 TYR A CA 1
ATOM 777 C C . TYR A 1 94 ? 1.202 -0.153 -2.176 1.00 97.19 94 TYR A C 1
ATOM 779 O O . TYR A 1 94 ? 0.442 -0.070 -1.207 1.00 97.19 94 TYR A O 1
ATOM 787 N N . GLU A 1 95 ? 1.067 -1.109 -3.101 1.00 97.38 95 GLU A N 1
ATOM 788 C CA . GLU A 1 95 ? 0.036 -2.147 -3.029 1.00 97.38 95 GLU A CA 1
ATOM 789 C C . GLU A 1 95 ? 0.175 -2.987 -1.747 1.00 97.38 95 GLU A C 1
ATOM 791 O O . GLU A 1 95 ? -0.823 -3.259 -1.074 1.00 97.38 95 GLU A O 1
ATOM 796 N N . LEU A 1 96 ? 1.399 -3.392 -1.393 1.00 97.56 96 LEU A N 1
ATOM 797 C CA . LEU A 1 96 ? 1.674 -4.195 -0.201 1.00 97.56 96 LEU A CA 1
ATOM 798 C C . LEU A 1 96 ? 1.329 -3.440 1.088 1.00 97.56 96 LEU A C 1
ATOM 800 O O . LEU A 1 96 ? 0.628 -3.993 1.940 1.00 97.56 96 LEU A O 1
ATOM 804 N N . ALA A 1 97 ? 1.788 -2.194 1.223 1.00 97.69 97 ALA A N 1
ATOM 805 C CA . ALA A 1 97 ? 1.495 -1.359 2.387 1.00 97.69 97 ALA A CA 1
ATOM 806 C C . ALA A 1 97 ? -0.020 -1.182 2.575 1.00 97.69 97 ALA A C 1
ATOM 808 O O . ALA A 1 97 ? -0.548 -1.436 3.658 1.00 97.69 97 ALA A O 1
ATOM 809 N N . SER A 1 98 ? -0.728 -0.856 1.492 1.00 97.81 98 SER A N 1
ATOM 810 C CA . SER A 1 98 ? -2.186 -0.686 1.497 1.00 97.81 98 SER A CA 1
ATOM 811 C C . SER A 1 98 ? -2.911 -1.970 1.902 1.00 97.81 98 SER A C 1
ATOM 813 O O . SER A 1 98 ? -3.801 -1.941 2.747 1.00 97.81 98 SER A O 1
ATOM 815 N N . LYS A 1 99 ? -2.501 -3.127 1.363 1.00 97.69 99 LYS A N 1
ATOM 816 C CA . LYS A 1 99 ? -3.096 -4.428 1.716 1.00 97.69 99 LYS A CA 1
ATOM 817 C C . LYS A 1 99 ? -2.963 -4.757 3.199 1.00 97.69 99 LYS A C 1
ATOM 819 O O . LYS A 1 99 ? -3.907 -5.297 3.772 1.00 97.69 99 LYS A O 1
ATOM 824 N N . LYS A 1 100 ? -1.814 -4.469 3.818 1.00 97.31 100 LYS A N 1
ATOM 825 C CA . LYS A 1 100 ? -1.630 -4.735 5.252 1.00 97.31 100 LYS A CA 1
ATOM 826 C C . LYS A 1 100 ? -2.543 -3.867 6.111 1.00 97.31 100 LYS A C 1
ATOM 828 O O . LYS A 1 100 ? -3.181 -4.393 7.018 1.00 97.31 100 LYS A O 1
ATOM 833 N N . GLU A 1 101 ? -2.645 -2.581 5.793 1.00 97.88 101 GLU A N 1
ATOM 834 C CA . GLU A 1 101 ? -3.504 -1.659 6.539 1.00 97.88 101 GLU A CA 1
ATOM 835 C C . GLU A 1 101 ? -4.990 -2.016 6.388 1.00 97.88 101 GLU A C 1
ATOM 837 O O . GLU A 1 101 ? -5.734 -2.033 7.366 1.00 97.88 101 GLU A O 1
ATOM 842 N N . ILE A 1 102 ? -5.414 -2.398 5.179 1.00 98.06 102 ILE A N 1
ATOM 843 C CA . ILE A 1 102 ? -6.783 -2.862 4.913 1.00 98.06 102 ILE A CA 1
ATOM 844 C C . ILE A 1 102 ? -7.094 -4.154 5.672 1.00 98.06 102 ILE A C 1
ATOM 846 O O . ILE A 1 102 ? -8.201 -4.311 6.179 1.00 98.06 102 ILE A O 1
ATOM 850 N N . LYS A 1 103 ? -6.133 -5.075 5.792 1.00 97.75 103 LYS A N 1
ATOM 851 C CA . LYS A 1 103 ? -6.324 -6.278 6.608 1.00 97.75 103 LYS A CA 1
ATOM 852 C C . LYS A 1 103 ? -6.564 -5.912 8.076 1.00 97.75 103 LYS A C 1
ATOM 854 O O . LYS A 1 103 ? -7.520 -6.391 8.673 1.00 97.75 103 LYS A O 1
ATOM 859 N N . LEU A 1 104 ? -5.754 -5.006 8.626 1.00 96.81 104 LEU A N 1
ATOM 860 C CA . LEU A 1 104 ? -5.952 -4.497 9.984 1.00 96.81 104 LEU A CA 1
ATOM 861 C C . LEU A 1 104 ? -7.323 -3.813 10.146 1.00 96.81 104 LEU A C 1
ATOM 863 O O . LEU A 1 104 ? -7.956 -3.948 11.190 1.00 96.81 104 LEU A O 1
ATOM 867 N N . LEU A 1 105 ? -7.794 -3.120 9.106 1.00 98.06 105 LEU A N 1
ATOM 868 C CA . LEU A 1 105 ? -9.133 -2.532 9.053 1.00 98.06 105 LEU A CA 1
ATOM 869 C C . LEU A 1 105 ? -10.242 -3.571 9.119 1.00 98.06 105 LEU A C 1
ATOM 871 O O . LEU A 1 105 ? -11.190 -3.382 9.874 1.00 98.06 105 LEU A O 1
ATOM 875 N N . GLN A 1 106 ? -10.121 -4.673 8.389 1.00 97.56 106 GLN A N 1
ATOM 876 C CA . GLN A 1 106 ? -11.095 -5.764 8.447 1.00 97.56 106 GLN A CA 1
ATOM 877 C C . GLN A 1 106 ? -11.162 -6.382 9.851 1.00 97.56 106 GLN A C 1
ATOM 879 O O . GLN A 1 106 ? -12.257 -6.593 10.378 1.00 97.56 106 GLN A O 1
ATOM 884 N N . ASP A 1 107 ? -10.005 -6.591 10.482 1.00 97.38 107 ASP A N 1
ATOM 885 C CA . ASP A 1 107 ? -9.922 -7.129 11.842 1.00 97.38 107 ASP A CA 1
ATOM 886 C C . ASP A 1 107 ? -10.572 -6.166 12.860 1.00 97.38 107 ASP A C 1
ATOM 888 O O . ASP A 1 107 ? -11.403 -6.577 13.674 1.00 97.38 107 ASP A O 1
ATOM 892 N N . ASN A 1 108 ? -10.261 -4.864 12.789 1.00 97.38 108 ASN A N 1
ATOM 893 C CA . ASN A 1 108 ? -10.855 -3.868 13.690 1.00 97.38 108 ASN A CA 1
ATOM 894 C C . ASN A 1 108 ? -12.338 -3.642 13.419 1.00 97.38 108 ASN A C 1
ATOM 896 O O . ASN A 1 108 ? -13.082 -3.387 14.358 1.00 97.38 108 ASN A O 1
ATOM 900 N N . TYR A 1 109 ? -12.788 -3.733 12.170 1.00 98.00 109 TYR A N 1
ATOM 901 C CA . TYR A 1 109 ? -14.204 -3.603 11.857 1.00 98.00 109 TYR A CA 1
ATOM 902 C C . TYR A 1 109 ? -15.016 -4.775 12.414 1.00 98.00 109 TYR A C 1
ATOM 904 O O . TYR A 1 109 ? -16.065 -4.553 13.011 1.00 98.00 109 TYR A O 1
ATOM 912 N N . THR A 1 110 ? -14.484 -5.996 12.332 1.00 97.56 110 THR A N 1
ATOM 913 C CA . THR A 1 110 ? -15.086 -7.167 12.991 1.00 97.56 110 THR A CA 1
ATOM 914 C C . THR A 1 110 ? -15.187 -6.939 14.504 1.00 97.56 110 THR A C 1
ATOM 916 O O . THR A 1 110 ? -16.261 -7.052 15.086 1.00 97.56 110 THR A O 1
ATOM 919 N N . ASN A 1 111 ? -14.100 -6.493 15.1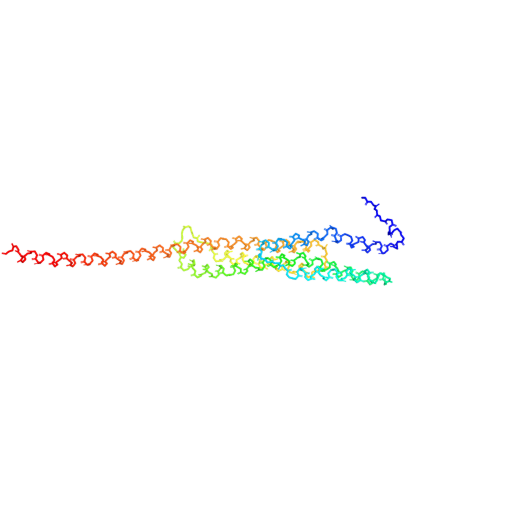43 1.00 97.12 111 ASN A N 1
ATOM 920 C CA . ASN A 1 111 ? -14.111 -6.189 16.577 1.00 97.12 111 ASN A CA 1
ATOM 921 C C . ASN A 1 111 ? -15.076 -5.039 16.933 1.00 97.12 111 ASN A C 1
ATOM 923 O O . ASN A 1 111 ? -15.754 -5.067 17.956 1.00 97.12 111 ASN A O 1
ATOM 927 N N . TYR A 1 112 ? -15.187 -4.029 16.072 1.00 97.31 112 TYR A N 1
ATOM 928 C CA . TYR A 1 112 ? -16.158 -2.952 16.223 1.00 97.31 112 TYR A CA 1
ATOM 929 C C . TYR A 1 112 ? -17.598 -3.488 16.212 1.00 97.31 112 TYR A C 1
ATOM 931 O O . TYR A 1 112 ? -18.403 -3.106 17.065 1.00 97.31 112 TYR A O 1
ATOM 939 N N . GLN A 1 113 ? -17.916 -4.406 15.297 1.00 96.94 113 GLN A N 1
ATOM 940 C CA . GLN A 1 113 ? -19.227 -5.052 15.236 1.00 96.94 113 GLN A CA 1
ATOM 941 C C . GLN A 1 113 ? -19.524 -5.866 16.501 1.00 96.94 113 GLN A C 1
ATOM 943 O O . GLN A 1 113 ? -20.635 -5.780 17.023 1.00 96.94 113 GLN A O 1
ATOM 948 N N . ASP A 1 114 ? -18.533 -6.580 17.032 1.00 96.25 114 ASP A N 1
ATOM 949 C CA . ASP A 1 114 ? -18.697 -7.437 18.212 1.00 96.25 114 ASP A CA 1
ATOM 950 C C . ASP A 1 114 ? -18.735 -6.656 19.536 1.00 96.25 114 ASP A C 1
ATOM 952 O O . ASP A 1 114 ? -19.396 -7.071 20.491 1.00 96.25 114 ASP A O 1
ATOM 956 N N . THR A 1 115 ? -18.052 -5.513 19.604 1.00 94.25 115 THR A N 1
ATOM 957 C CA . THR A 1 115 ? -17.835 -4.779 20.860 1.00 94.25 115 THR A CA 1
ATOM 958 C C . THR A 1 115 ? -18.687 -3.515 20.963 1.00 94.25 115 THR A C 1
ATOM 960 O O . THR A 1 115 ? -19.260 -3.234 22.018 1.00 94.25 115 THR A O 1
ATOM 963 N N . VAL A 1 116 ? -18.808 -2.743 19.879 1.00 96.19 116 VAL A N 1
ATOM 964 C CA . VAL A 1 116 ? -19.442 -1.414 19.892 1.00 96.19 116 VAL A CA 1
ATOM 965 C C . VAL A 1 116 ? -20.939 -1.508 19.604 1.00 96.19 116 VAL A C 1
ATOM 967 O O . VAL A 1 116 ? -21.750 -0.982 20.373 1.00 96.19 116 VAL A O 1
ATOM 970 N N . LEU A 1 117 ? -21.332 -2.208 18.533 1.00 94.38 117 LEU A N 1
ATOM 971 C CA . LEU A 1 117 ? -22.738 -2.280 18.107 1.00 94.38 117 LEU A CA 1
ATOM 972 C C . LEU A 1 117 ? -23.694 -2.829 19.184 1.00 94.38 117 LEU A C 1
ATOM 974 O O . LEU A 1 117 ? -24.763 -2.238 19.367 1.00 94.38 117 LEU A O 1
ATOM 978 N N . PRO A 1 118 ? -23.347 -3.864 19.979 1.00 95.19 118 PRO A N 1
ATOM 979 C CA . PRO A 1 118 ? -24.252 -4.396 21.002 1.00 95.19 118 PRO A CA 1
ATOM 980 C C . PRO A 1 118 ? -24.574 -3.405 22.126 1.00 95.19 118 PRO A C 1
ATOM 982 O O . PRO A 1 118 ? -25.544 -3.581 22.873 1.00 95.19 118 PRO A O 1
ATOM 985 N N . ILE A 1 119 ? -23.757 -2.362 22.281 1.00 93.75 119 ILE A N 1
ATOM 986 C CA . ILE A 1 119 ? -23.924 -1.337 23.309 1.00 93.75 119 ILE A CA 1
ATOM 987 C C . ILE A 1 119 ? -24.168 0.056 22.729 1.00 93.75 119 ILE A C 1
ATOM 989 O O . ILE A 1 119 ? -24.095 1.027 23.480 1.00 93.75 119 ILE A O 1
ATOM 993 N N . ILE A 1 120 ? -24.508 0.162 21.443 1.00 92.94 120 ILE A N 1
ATOM 994 C CA . ILE A 1 120 ? -24.644 1.434 20.721 1.00 92.94 120 ILE A CA 1
ATOM 995 C C . ILE A 1 120 ? -25.529 2.461 21.445 1.00 92.94 120 ILE A C 1
ATOM 997 O O . ILE A 1 120 ? -25.159 3.622 21.573 1.00 92.94 120 ILE A O 1
ATOM 1001 N N . TYR A 1 121 ? -26.639 2.019 22.042 1.00 91.81 121 TYR A N 1
ATOM 1002 C CA . TYR A 1 121 ? -27.577 2.862 22.800 1.00 91.81 121 TYR A CA 1
ATOM 1003 C C . TYR A 1 121 ? -27.009 3.435 24.113 1.00 91.81 121 TYR A C 1
ATOM 1005 O O . TYR A 1 121 ? -27.655 4.257 24.760 1.00 91.81 121 TYR A O 1
ATOM 1013 N N . LYS A 1 122 ? -25.834 2.971 24.556 1.00 89.81 122 LYS A N 1
ATOM 1014 C CA . LYS A 1 122 ? -25.129 3.450 25.759 1.00 89.81 122 LYS A CA 1
ATOM 1015 C C . LYS A 1 122 ? -24.016 4.444 25.428 1.00 89.81 122 LYS A C 1
ATOM 1017 O O . LYS A 1 122 ? -23.437 5.002 26.357 1.00 89.81 122 LYS A O 1
ATOM 1022 N N . LEU A 1 123 ? -23.687 4.625 24.150 1.00 89.75 123 LEU A N 1
ATOM 1023 C CA . LEU A 1 123 ? -22.617 5.505 23.696 1.00 89.75 123 LEU A CA 1
ATOM 1024 C C . LEU A 1 123 ? -23.183 6.893 23.389 1.00 89.75 123 LEU A C 1
ATOM 1026 O O . LEU A 1 123 ? -24.156 7.030 22.653 1.00 89.75 123 LEU A O 1
ATOM 1030 N N . ASN A 1 124 ? -22.565 7.923 23.969 1.00 89.50 124 ASN A N 1
ATOM 1031 C CA . ASN A 1 124 ? -22.864 9.319 23.674 1.00 89.50 124 ASN A CA 1
ATOM 1032 C C . ASN A 1 124 ? -21.540 10.103 23.548 1.00 89.50 124 ASN A C 1
ATOM 1034 O O . ASN A 1 124 ? -20.791 10.148 24.528 1.00 89.50 124 ASN A O 1
ATOM 1038 N N . PRO A 1 125 ? -21.227 10.702 22.384 1.00 90.31 125 PRO A N 1
ATOM 1039 C CA . PRO A 1 125 ? -22.033 10.710 21.157 1.00 90.31 125 PRO A CA 1
ATOM 1040 C C . PRO A 1 125 ? -22.172 9.312 20.526 1.00 90.31 125 PRO A C 1
ATOM 1042 O O . PRO A 1 125 ? -21.335 8.447 20.813 1.00 90.31 125 PRO A O 1
ATOM 1045 N N . PRO A 1 126 ? -23.200 9.083 19.681 1.00 92.31 126 PRO A N 1
ATOM 1046 C CA . PRO A 1 126 ? -23.329 7.847 18.913 1.00 92.31 126 PRO A CA 1
ATOM 1047 C C . PRO A 1 126 ? -22.026 7.519 18.167 1.00 92.31 126 PRO A C 1
ATOM 1049 O O . PRO A 1 126 ? -21.326 8.445 17.747 1.00 92.31 126 PRO A O 1
ATOM 1052 N N . PRO A 1 127 ? -21.660 6.235 18.041 1.00 94.25 127 PRO A N 1
ATOM 1053 C CA . PRO A 1 127 ? -20.487 5.832 17.277 1.00 94.25 127 PRO A CA 1
ATOM 1054 C C . PRO A 1 127 ? -20.732 6.004 15.770 1.00 94.25 127 PRO A C 1
ATOM 1056 O O . PRO A 1 127 ? -21.848 6.311 15.341 1.00 94.25 127 PRO A O 1
ATOM 1059 N N . LEU A 1 128 ? -19.693 5.769 14.967 1.00 94.00 128 LEU A N 1
ATOM 1060 C CA . LEU A 1 128 ? -19.798 5.716 13.506 1.00 94.00 128 LEU A CA 1
ATOM 1061 C C . LEU A 1 128 ? -20.942 4.793 13.054 1.00 94.00 128 LEU A C 1
ATOM 1063 O O . LEU A 1 12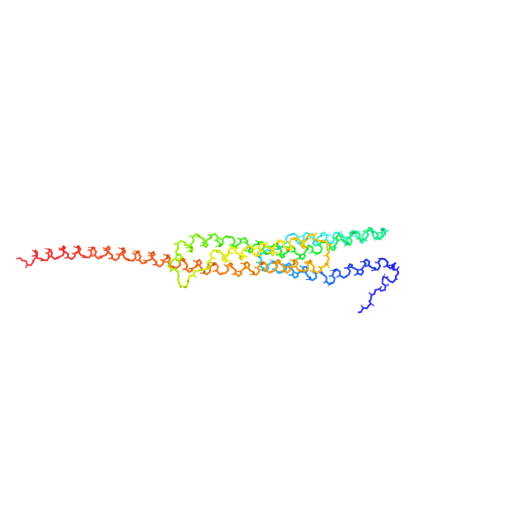8 ? -21.105 3.683 13.571 1.00 94.00 128 LEU A O 1
ATOM 1067 N N . SER A 1 129 ? -21.730 5.225 12.067 1.00 95.50 129 SER A N 1
ATOM 1068 C CA . SER A 1 129 ? -22.781 4.364 11.525 1.00 95.50 129 SER A CA 1
ATOM 1069 C C . SER A 1 129 ? -22.176 3.208 10.719 1.00 95.50 129 SER A C 1
ATOM 1071 O O . SER A 1 129 ? -21.098 3.333 10.135 1.00 95.50 129 SER A O 1
ATOM 1073 N N . VAL A 1 130 ? -22.867 2.065 10.692 1.00 95.88 130 VAL A N 1
ATOM 1074 C CA . VAL A 1 130 ? -22.445 0.905 9.889 1.00 95.88 130 VAL A CA 1
ATOM 1075 C C . VAL A 1 130 ? -22.374 1.283 8.410 1.00 95.88 130 VAL A C 1
ATOM 1077 O O . VAL A 1 130 ? -21.363 1.003 7.770 1.00 95.88 130 VAL A O 1
ATOM 1080 N N . ASP A 1 131 ? -23.384 1.999 7.915 1.00 96.69 131 ASP A N 1
ATOM 1081 C CA . ASP A 1 131 ? -23.470 2.439 6.521 1.00 96.69 131 ASP A CA 1
ATOM 1082 C C . ASP A 1 131 ? -22.280 3.332 6.125 1.00 96.69 131 ASP A C 1
ATOM 1084 O O . ASP A 1 131 ? -21.684 3.138 5.064 1.00 96.69 131 ASP A O 1
ATOM 1088 N N . ASP A 1 132 ? -21.867 4.265 6.994 1.00 96.75 132 ASP A N 1
ATOM 1089 C CA . ASP A 1 132 ? -20.706 5.131 6.737 1.00 96.75 132 ASP A CA 1
ATOM 1090 C C . ASP A 1 132 ? -19.400 4.330 6.675 1.00 96.75 132 ASP A C 1
ATOM 1092 O O . ASP A 1 132 ? -18.535 4.583 5.827 1.00 96.75 132 ASP A O 1
ATOM 1096 N N . VAL A 1 133 ? -19.234 3.358 7.577 1.00 97.56 133 VAL A N 1
ATOM 1097 C CA . VAL A 1 133 ? -18.045 2.498 7.613 1.00 97.56 133 VAL A CA 1
ATOM 1098 C C . VAL A 1 133 ? -17.982 1.628 6.356 1.00 97.56 133 VAL A C 1
ATOM 1100 O O . VAL A 1 133 ? -16.936 1.568 5.703 1.00 97.56 133 VAL A O 1
ATOM 1103 N N . GLU A 1 134 ? -19.095 1.005 5.968 1.00 97.50 134 GLU A N 1
ATOM 1104 C CA . GLU A 1 134 ? -19.182 0.174 4.766 1.00 97.50 134 GLU A CA 1
ATOM 1105 C C . GLU A 1 134 ? -18.926 0.982 3.488 1.00 97.50 134 GLU A C 1
ATOM 1107 O O . GLU A 1 134 ? -18.138 0.551 2.639 1.00 97.50 134 GLU A O 1
ATOM 1112 N N . LEU A 1 135 ? -19.499 2.183 3.366 1.00 98.06 135 LEU A N 1
ATOM 1113 C CA . LEU A 1 135 ? -19.271 3.074 2.225 1.00 98.06 135 LEU A CA 1
ATOM 1114 C C . LEU A 1 135 ? -17.789 3.457 2.084 1.00 98.06 135 LEU A C 1
ATOM 1116 O O . LEU A 1 135 ? -17.229 3.474 0.979 1.00 98.06 135 LEU A O 1
ATOM 1120 N N . ARG A 1 136 ? -17.114 3.733 3.203 1.00 98.38 136 ARG A N 1
ATOM 1121 C CA . ARG A 1 136 ? -15.675 4.032 3.203 1.00 98.38 136 ARG A CA 1
ATOM 1122 C C . ARG A 1 136 ? -14.846 2.808 2.826 1.00 98.38 136 ARG A C 1
ATOM 1124 O O . ARG A 1 136 ? -13.924 2.940 2.023 1.00 98.38 136 ARG A O 1
ATOM 1131 N N . ILE A 1 137 ? -15.196 1.617 3.314 1.00 98.19 137 ILE A N 1
ATOM 1132 C CA . ILE A 1 137 ? -14.552 0.359 2.901 1.00 98.19 137 ILE A CA 1
ATOM 1133 C C . ILE A 1 137 ? -14.722 0.128 1.390 1.00 98.19 137 ILE A C 1
ATOM 1135 O O . ILE A 1 137 ? -13.759 -0.234 0.709 1.00 98.19 137 ILE A O 1
ATOM 1139 N N . GLN A 1 138 ? -15.907 0.378 0.830 1.00 98.19 138 GLN A N 1
ATOM 1140 C CA . GLN A 1 138 ? -16.148 0.287 -0.616 1.00 98.19 138 GLN A CA 1
ATOM 1141 C C . GLN A 1 138 ? -15.293 1.286 -1.409 1.00 98.19 138 GLN A C 1
ATOM 1143 O O . GLN A 1 138 ? -14.709 0.929 -2.438 1.00 98.19 138 GLN A O 1
ATOM 1148 N N . THR A 1 139 ? -15.157 2.514 -0.908 1.00 98.38 139 THR A N 1
ATOM 1149 C CA . THR A 1 139 ? -14.302 3.549 -1.511 1.00 98.38 139 THR A CA 1
ATOM 1150 C C . THR A 1 139 ? -12.833 3.115 -1.523 1.00 98.38 139 THR A C 1
ATOM 1152 O O . THR A 1 139 ? -12.186 3.142 -2.572 1.00 98.38 139 THR A O 1
ATOM 1155 N N . ILE A 1 140 ? -12.324 2.615 -0.393 1.00 98.50 140 ILE A N 1
ATOM 1156 C CA . ILE A 1 140 ? -10.968 2.059 -0.270 1.00 98.50 140 ILE A CA 1
ATOM 1157 C C . ILE A 1 140 ? -10.763 0.906 -1.263 1.00 98.50 140 ILE A C 1
ATOM 1159 O O . ILE A 1 140 ? -9.752 0.850 -1.966 1.00 98.50 140 ILE A O 1
ATOM 1163 N N . ASN A 1 141 ? -11.735 -0.002 -1.378 1.00 98.06 141 ASN A N 1
ATOM 1164 C CA . ASN A 1 141 ? -11.665 -1.122 -2.315 1.00 98.06 141 ASN A CA 1
ATOM 1165 C C . ASN A 1 141 ? -11.638 -0.667 -3.779 1.00 98.06 141 ASN A C 1
ATOM 1167 O O . ASN A 1 141 ? -10.928 -1.273 -4.585 1.00 98.06 141 ASN A O 1
ATOM 1171 N N . THR A 1 142 ? -12.363 0.399 -4.116 1.00 98.25 142 THR A N 1
ATOM 1172 C CA . THR A 1 142 ? -12.353 1.001 -5.457 1.00 98.25 142 THR A CA 1
ATOM 1173 C C . THR A 1 142 ? -10.973 1.572 -5.780 1.00 98.25 142 THR A C 1
ATOM 1175 O O . THR A 1 142 ? -10.386 1.211 -6.798 1.00 98.25 142 THR A O 1
ATOM 1178 N N . LEU A 1 143 ? -10.380 2.336 -4.857 1.00 98.25 143 LEU A N 1
ATOM 1179 C CA . LEU A 1 143 ? -9.013 2.852 -4.998 1.00 98.25 143 LEU A CA 1
ATOM 1180 C C . LEU A 1 143 ? -7.987 1.721 -5.195 1.00 98.25 143 LEU A C 1
ATOM 1182 O O . LEU A 1 143 ? -7.119 1.794 -6.066 1.00 98.25 143 LEU A O 1
ATOM 1186 N N . MET A 1 144 ? -8.124 0.625 -4.443 1.00 98.00 144 MET A N 1
ATOM 1187 C CA . MET A 1 144 ? -7.287 -0.565 -4.622 1.00 98.00 144 MET A CA 1
ATOM 1188 C C . MET A 1 144 ? -7.460 -1.215 -6.002 1.00 98.00 144 MET A C 1
ATOM 1190 O O . MET A 1 144 ? -6.502 -1.771 -6.543 1.00 98.00 144 MET A O 1
ATOM 1194 N N . GLN A 1 145 ? -8.671 -1.213 -6.566 1.00 96.94 145 GLN A N 1
ATOM 1195 C CA . GLN A 1 145 ? -8.920 -1.731 -7.914 1.00 96.94 145 GLN A CA 1
ATOM 1196 C C . GLN A 1 145 ? -8.289 -0.836 -8.980 1.00 96.94 145 GLN A C 1
ATOM 1198 O O . GLN A 1 145 ? -7.657 -1.361 -9.897 1.00 96.94 145 GLN A O 1
ATOM 1203 N N . ASP A 1 146 ? -8.392 0.482 -8.836 1.00 94.81 146 ASP A N 1
ATOM 1204 C CA . ASP A 1 146 ? -7.802 1.436 -9.776 1.00 94.81 146 ASP A CA 1
ATOM 1205 C C . ASP A 1 146 ? -6.273 1.344 -9.787 1.00 94.81 146 ASP A C 1
ATOM 1207 O O . ASP A 1 146 ? -5.670 1.234 -10.858 1.00 94.81 146 ASP A O 1
ATOM 1211 N N . GLY A 1 147 ? -5.649 1.228 -8.610 1.00 94.81 147 GLY A N 1
ATOM 1212 C CA . GLY A 1 147 ? -4.217 0.944 -8.499 1.00 94.81 147 GLY A CA 1
ATOM 1213 C C . GLY A 1 147 ? -3.809 -0.353 -9.211 1.00 94.81 147 GLY A C 1
ATOM 1214 O O . GLY A 1 147 ? -2.801 -0.395 -9.921 1.00 94.81 147 GLY A O 1
ATOM 1215 N N . ARG A 1 148 ? -4.618 -1.418 -9.104 1.00 94.19 148 ARG A N 1
ATOM 1216 C CA . ARG A 1 148 ? -4.363 -2.692 -9.805 1.00 94.19 148 ARG A CA 1
ATOM 1217 C C . ARG A 1 148 ? -4.529 -2.588 -11.323 1.00 94.19 148 ARG A C 1
ATOM 1219 O O . ARG A 1 148 ? -3.740 -3.193 -12.046 1.00 94.19 148 ARG A O 1
ATOM 1226 N N . ARG A 1 149 ? -5.507 -1.824 -11.816 1.00 92.00 149 ARG A N 1
ATOM 1227 C CA . ARG A 1 149 ? -5.688 -1.579 -13.260 1.00 92.00 149 ARG A CA 1
ATOM 1228 C C . ARG A 1 149 ? -4.488 -0.834 -13.841 1.00 92.00 149 ARG A C 1
ATOM 1230 O O . ARG A 1 149 ? -3.920 -1.262 -14.843 1.00 92.00 149 ARG A O 1
ATOM 1237 N N . ALA A 1 150 ? -4.042 0.217 -13.162 1.00 88.75 150 ALA A N 1
ATOM 1238 C CA . ALA A 1 150 ? -2.847 0.967 -13.533 1.00 88.75 150 ALA A CA 1
ATOM 1239 C C . ALA A 1 150 ? -1.576 0.101 -13.492 1.00 88.75 150 ALA A C 1
ATOM 1241 O O . ALA A 1 150 ? -0.722 0.184 -14.376 1.00 88.75 150 ALA A O 1
ATOM 1242 N N . LYS A 1 151 ? -1.468 -0.808 -12.514 1.00 88.88 151 LYS A N 1
ATOM 1243 C CA . LYS A 1 151 ? -0.392 -1.804 -12.467 1.00 88.88 151 LYS A CA 1
ATOM 1244 C C . LYS A 1 151 ? -0.352 -2.679 -13.727 1.00 88.88 151 LYS A C 1
ATOM 1246 O O . LYS A 1 151 ? 0.748 -3.019 -14.138 1.00 88.88 151 LYS A O 1
ATOM 1251 N N . SER A 1 152 ? -1.480 -3.013 -14.354 1.00 86.19 152 SER A N 1
ATOM 1252 C CA . SER A 1 152 ? -1.516 -3.854 -15.566 1.00 86.19 152 SER A CA 1
ATOM 1253 C C . SER A 1 152 ? -1.269 -3.128 -16.896 1.00 86.19 152 SER A C 1
ATOM 1255 O O . SER A 1 152 ? -1.114 -3.795 -17.911 1.00 86.19 152 SER A O 1
ATOM 1257 N N . ALA A 1 153 ? -1.235 -1.793 -16.916 1.00 78.25 153 ALA A N 1
ATOM 1258 C CA . ALA A 1 153 ? -1.220 -1.019 -18.161 1.00 78.25 153 ALA A CA 1
ATOM 1259 C C . ALA A 1 153 ? 0.150 -0.936 -18.877 1.00 78.25 153 ALA A C 1
ATOM 1261 O O . ALA A 1 153 ? 0.209 -0.349 -19.944 1.00 78.25 153 ALA A O 1
ATOM 1262 N N . ASN A 1 154 ? 1.226 -1.514 -18.320 1.00 69.69 154 ASN A N 1
ATOM 1263 C CA . ASN A 1 154 ? 2.575 -1.643 -18.912 1.00 69.69 154 ASN A CA 1
ATOM 1264 C C . ASN A 1 154 ? 3.233 -0.387 -19.527 1.00 69.69 154 ASN A C 1
ATOM 1266 O O . ASN A 1 154 ? 4.222 -0.525 -20.235 1.00 69.69 154 ASN A O 1
ATOM 1270 N N . ASP A 1 155 ? 2.774 0.822 -19.193 1.00 76.44 155 ASP A N 1
ATOM 1271 C CA . ASP A 1 155 ? 3.354 2.069 -19.700 1.00 76.44 155 ASP A CA 1
ATOM 1272 C C . ASP A 1 155 ? 3.613 3.093 -18.580 1.00 76.44 155 ASP A C 1
ATOM 1274 O O . ASP A 1 155 ? 2.864 3.188 -17.602 1.00 76.44 155 ASP A O 1
ATOM 1278 N N . TRP A 1 156 ? 4.655 3.918 -18.748 1.00 76.94 156 TRP A N 1
ATOM 1279 C CA . TRP A 1 156 ? 4.950 5.094 -17.909 1.00 76.94 156 TRP A CA 1
ATOM 1280 C C . TRP A 1 156 ? 4.051 6.283 -18.274 1.00 76.94 156 TRP A C 1
ATOM 1282 O O . TRP A 1 156 ? 4.520 7.360 -18.642 1.00 76.94 156 TRP A O 1
ATOM 1292 N N . VAL A 1 157 ? 2.742 6.067 -18.223 1.00 79.62 157 VAL A N 1
ATOM 1293 C CA . VAL A 1 157 ? 1.724 7.068 -18.558 1.00 79.62 157 VAL A CA 1
ATOM 1294 C C . VAL A 1 157 ? 1.135 7.697 -17.291 1.00 79.62 157 VAL A C 1
ATOM 1296 O O . VAL A 1 157 ? 1.206 7.086 -16.221 1.00 79.62 157 VAL A O 1
ATOM 1299 N N . PRO A 1 158 ? 0.503 8.884 -17.371 1.00 82.25 158 PRO A N 1
ATOM 1300 C CA . PRO A 1 158 ? -0.128 9.526 -16.212 1.00 82.25 158 PRO A CA 1
ATOM 1301 C C . PRO A 1 158 ? -1.093 8.612 -15.436 1.00 82.25 158 PRO A C 1
ATOM 1303 O O . PRO A 1 158 ? -1.194 8.697 -14.215 1.00 82.25 158 PRO A O 1
ATOM 1306 N N . GLN A 1 159 ? -1.759 7.680 -16.122 1.00 84.50 159 GLN A N 1
ATOM 1307 C CA . GLN A 1 159 ? -2.642 6.683 -15.513 1.00 84.50 159 GLN A CA 1
ATOM 1308 C C . GLN A 1 159 ? -1.896 5.750 -14.548 1.00 84.50 159 GLN A C 1
ATOM 1310 O O . GLN A 1 159 ? -2.464 5.330 -13.541 1.00 84.50 159 GLN A O 1
ATOM 1315 N N . TRP A 1 160 ? -0.630 5.428 -14.828 1.00 88.75 160 TRP A N 1
ATOM 1316 C CA . TRP A 1 160 ? 0.192 4.626 -13.930 1.00 88.75 160 TRP A CA 1
ATOM 1317 C C . TRP A 1 160 ? 0.516 5.378 -12.633 1.00 88.75 160 TRP A C 1
ATOM 1319 O O . TRP A 1 160 ? 0.373 4.817 -11.544 1.00 88.75 160 TRP A O 1
ATOM 1329 N N . GLU A 1 161 ? 0.880 6.658 -12.737 1.00 87.88 161 GLU A N 1
ATOM 1330 C CA . GLU A 1 161 ? 1.149 7.509 -11.572 1.00 87.88 161 GLU A CA 1
ATOM 1331 C C . GLU A 1 161 ? -0.102 7.691 -10.706 1.00 87.88 161 GLU A C 1
ATOM 1333 O O . GLU A 1 161 ? -0.027 7.601 -9.477 1.00 87.88 161 GLU A O 1
ATOM 1338 N N . GLU A 1 162 ? -1.270 7.876 -11.330 1.00 90.50 162 GLU A N 1
ATOM 1339 C CA . GLU A 1 162 ? -2.546 7.888 -10.609 1.00 90.50 162 GLU A CA 1
ATOM 1340 C C . GLU A 1 162 ? -2.840 6.543 -9.933 1.00 90.50 162 GLU A C 1
ATOM 1342 O O . GLU A 1 162 ? -3.410 6.526 -8.846 1.00 90.50 162 GLU A O 1
ATOM 1347 N N . GLY A 1 163 ? -2.375 5.426 -10.495 1.00 92.62 163 GLY A N 1
ATOM 1348 C CA . GLY A 1 163 ? -2.423 4.116 -9.848 1.00 92.62 163 GLY A CA 1
ATOM 1349 C C . GLY A 1 163 ? -1.640 4.044 -8.539 1.00 92.62 163 GLY A C 1
ATOM 1350 O O . GLY A 1 163 ? -2.160 3.568 -7.528 1.00 92.62 163 GLY A O 1
ATOM 1351 N N . CYS A 1 164 ? -0.403 4.548 -8.532 1.00 93.44 164 CYS A N 1
ATOM 1352 C CA . CYS A 1 164 ? 0.404 4.659 -7.313 1.00 93.44 164 CYS A CA 1
ATOM 1353 C C . CYS A 1 164 ? -0.292 5.547 -6.269 1.00 93.44 164 CYS A C 1
ATOM 1355 O O . CYS A 1 164 ? -0.399 5.165 -5.102 1.00 93.44 164 CYS A O 1
ATOM 1357 N N . LYS A 1 165 ? -0.839 6.695 -6.694 1.00 95.62 165 LYS A N 1
ATOM 1358 C CA . LYS A 1 165 ? -1.609 7.593 -5.817 1.00 95.62 165 LYS A CA 1
ATOM 1359 C C . LYS A 1 165 ? -2.902 6.952 -5.312 1.00 95.62 165 LYS A C 1
ATOM 1361 O O . LYS A 1 165 ? -3.311 7.236 -4.192 1.00 95.62 165 LYS A O 1
ATOM 1366 N N . ALA A 1 166 ? -3.555 6.101 -6.098 1.00 97.38 166 ALA A N 1
ATOM 1367 C CA . ALA A 1 166 ? -4.759 5.398 -5.672 1.00 97.38 166 ALA A CA 1
ATOM 1368 C C . ALA A 1 166 ? -4.453 4.431 -4.520 1.00 97.38 166 ALA A C 1
ATOM 1370 O O . ALA A 1 166 ? -5.174 4.438 -3.523 1.00 97.38 166 ALA A O 1
ATOM 1371 N N . PHE A 1 167 ? -3.348 3.678 -4.594 1.00 98.00 167 PHE A N 1
ATOM 1372 C CA . PHE A 1 167 ? -2.883 2.875 -3.458 1.00 98.00 167 PHE A CA 1
ATOM 1373 C C . PHE A 1 167 ? -2.558 3.745 -2.239 1.00 98.00 167 PHE A C 1
ATOM 1375 O O . PHE A 1 167 ? -3.014 3.450 -1.139 1.00 98.00 167 PHE A O 1
ATOM 1382 N N . ASP A 1 168 ? -1.845 4.854 -2.428 1.00 97.06 168 ASP A N 1
ATOM 1383 C CA . ASP A 1 168 ? -1.526 5.780 -1.339 1.00 97.06 168 ASP A CA 1
ATOM 1384 C C . ASP A 1 168 ? -2.785 6.326 -0.633 1.00 97.06 168 ASP A C 1
ATOM 1386 O O . ASP A 1 168 ? -2.904 6.252 0.590 1.00 97.06 168 ASP A O 1
ATOM 1390 N N . ARG A 1 169 ? -3.788 6.771 -1.402 1.00 98.44 169 ARG A N 1
ATOM 1391 C CA . ARG A 1 169 ? -5.088 7.218 -0.870 1.00 98.44 169 ARG A CA 1
ATOM 1392 C C . ARG A 1 169 ? -5.834 6.087 -0.162 1.00 98.44 169 ARG A C 1
ATOM 1394 O O . ARG A 1 169 ? -6.434 6.331 0.883 1.00 98.44 169 ARG A O 1
ATOM 1401 N N . ALA A 1 170 ? -5.802 4.867 -0.705 1.00 98.56 170 ALA A N 1
ATOM 1402 C CA . ALA A 1 170 ? -6.425 3.704 -0.076 1.00 98.56 170 ALA A CA 1
ATOM 1403 C C . ALA A 1 170 ? -5.801 3.419 1.296 1.00 98.56 170 ALA A C 1
ATOM 1405 O O . ALA A 1 170 ? -6.528 3.183 2.259 1.00 98.56 170 ALA A O 1
ATOM 1406 N N . TYR A 1 171 ? -4.471 3.491 1.391 1.00 98.50 171 TYR A N 1
ATOM 1407 C CA . TYR A 1 171 ? -3.747 3.339 2.647 1.00 98.50 171 TYR A CA 1
ATOM 1408 C C . TYR A 1 171 ? -4.145 4.410 3.670 1.00 98.50 171 TYR A C 1
ATOM 1410 O O . TYR A 1 171 ? -4.527 4.062 4.786 1.00 98.50 171 TYR A O 1
ATOM 1418 N N . GLU A 1 172 ? -4.110 5.697 3.310 1.00 98.50 172 GLU A N 1
ATOM 1419 C CA . GLU A 1 172 ? -4.423 6.775 4.261 1.00 98.50 172 GLU A CA 1
ATOM 1420 C C . GLU A 1 172 ? -5.887 6.725 4.728 1.00 98.50 172 GLU A C 1
ATOM 1422 O O . GLU A 1 172 ? -6.163 6.877 5.919 1.00 98.50 172 GLU A O 1
ATOM 1427 N N . GLN A 1 173 ? -6.831 6.423 3.828 1.00 98.62 173 GLN A N 1
ATOM 1428 C CA . GLN A 1 173 ? -8.236 6.242 4.206 1.00 98.62 173 GLN A CA 1
ATOM 1429 C C . GLN A 1 173 ? -8.441 5.025 5.114 1.00 98.62 173 GLN A C 1
ATOM 1431 O O . GLN A 1 173 ? -9.190 5.117 6.091 1.00 98.62 173 GLN A O 1
ATOM 1436 N N . ALA A 1 174 ? -7.768 3.904 4.828 1.00 98.62 174 ALA A N 1
ATOM 1437 C CA . ALA A 1 174 ? -7.831 2.713 5.668 1.00 98.62 174 ALA A CA 1
ATOM 1438 C C . ALA A 1 174 ? -7.250 2.983 7.060 1.00 98.62 174 ALA A C 1
ATOM 1440 O O . ALA A 1 174 ? -7.887 2.654 8.057 1.00 98.62 174 ALA A O 1
ATOM 1441 N N . LYS A 1 175 ? -6.098 3.656 7.131 1.00 98.50 175 LYS A N 1
ATOM 1442 C CA . LYS A 1 175 ? -5.439 4.053 8.379 1.00 98.50 175 LYS A CA 1
ATOM 1443 C C . LYS A 1 175 ? -6.301 4.989 9.217 1.00 98.50 175 LYS A C 1
ATOM 1445 O O . LYS A 1 175 ? -6.413 4.810 10.431 1.00 98.50 175 LYS A O 1
ATOM 1450 N N . GLN A 1 176 ? -6.922 5.978 8.580 1.00 98.56 176 GLN A N 1
ATOM 1451 C CA . GLN A 1 176 ? -7.823 6.899 9.259 1.00 98.56 176 GLN A CA 1
ATOM 1452 C C . GLN A 1 176 ? -9.029 6.153 9.843 1.00 98.56 176 GLN A C 1
ATOM 1454 O O . GLN A 1 176 ? -9.306 6.282 11.033 1.00 98.56 176 GLN A O 1
ATOM 1459 N N . LEU A 1 177 ? -9.712 5.338 9.035 1.00 98.56 177 LEU A N 1
ATOM 1460 C CA . LEU A 1 177 ? -10.869 4.575 9.499 1.00 98.56 177 LEU A CA 1
ATOM 1461 C C . LEU A 1 177 ? -10.480 3.580 10.606 1.00 98.56 177 LEU A C 1
ATOM 1463 O O . LEU A 1 177 ? -11.187 3.464 11.601 1.00 98.56 177 LEU A O 1
ATOM 1467 N N . ASN A 1 178 ? -9.316 2.935 10.494 1.00 98.25 178 ASN A N 1
ATOM 1468 C CA . ASN A 1 178 ? -8.751 2.085 11.543 1.00 98.25 178 ASN A CA 1
ATOM 1469 C C . ASN A 1 178 ? -8.634 2.801 12.884 1.00 98.25 178 ASN A C 1
ATOM 1471 O O . ASN A 1 178 ? -8.980 2.243 13.926 1.00 98.25 178 ASN A O 1
ATOM 1475 N N . ARG A 1 179 ? -8.111 4.028 12.868 1.00 98.19 179 ARG A N 1
ATOM 1476 C CA . ARG A 1 179 ? -7.957 4.835 14.076 1.00 98.19 179 ARG A CA 1
ATOM 1477 C C . ARG A 1 179 ? -9.313 5.137 14.706 1.00 98.19 179 ARG A C 1
ATOM 1479 O O . ARG A 1 179 ? -9.469 4.919 15.902 1.00 98.19 179 ARG A O 1
ATOM 1486 N N . GLU A 1 180 ? -10.272 5.589 13.907 1.00 98.00 180 GLU A N 1
ATOM 1487 C CA . GLU A 1 180 ? -11.611 5.928 14.392 1.00 98.00 180 GLU A CA 1
ATOM 1488 C C . GLU A 1 180 ? -12.315 4.694 14.991 1.00 98.00 180 GLU A C 1
ATOM 1490 O O . GLU A 1 180 ? -12.812 4.754 16.112 1.00 98.00 180 GLU A O 1
ATOM 1495 N N . LEU A 1 181 ? -12.263 3.536 14.320 1.00 97.88 181 LEU A N 1
ATOM 1496 C CA . LEU A 1 181 ? -12.833 2.290 14.850 1.00 97.88 181 LEU A CA 1
ATOM 1497 C C . LEU A 1 181 ? -12.168 1.853 16.163 1.00 97.88 181 LEU A C 1
ATOM 1499 O O . LEU A 1 181 ? -12.852 1.408 17.081 1.00 97.88 181 LEU A O 1
ATOM 1503 N N . LYS A 1 182 ? -10.843 1.998 16.290 1.00 97.62 182 LYS A N 1
ATOM 1504 C CA . LYS A 1 182 ? -10.130 1.685 17.540 1.00 97.62 182 LYS A CA 1
ATOM 1505 C C . LYS A 1 182 ? -10.535 2.604 18.685 1.00 97.62 182 LYS A C 1
ATOM 1507 O O . LYS A 1 182 ? -10.702 2.127 19.804 1.00 97.62 182 LYS A O 1
ATOM 1512 N N . GLU A 1 183 ? -10.677 3.900 18.425 1.00 96.75 183 GLU A N 1
ATOM 1513 C CA . GLU A 1 183 ? -11.146 4.866 19.424 1.00 96.75 183 GLU A CA 1
ATOM 1514 C C . GLU A 1 183 ? -12.550 4.482 19.926 1.00 96.75 183 GLU A C 1
ATOM 1516 O O . GLU A 1 183 ? -12.802 4.483 21.135 1.00 96.75 183 GLU A O 1
ATOM 1521 N N . GLU A 1 184 ? -13.423 4.046 19.017 1.00 96.50 184 GLU A N 1
ATOM 1522 C CA . GLU A 1 184 ? -14.761 3.549 19.336 1.00 96.50 184 GLU A CA 1
ATOM 1523 C C . GLU A 1 184 ? -14.756 2.256 20.165 1.00 96.50 184 GLU A C 1
ATOM 1525 O O . GLU A 1 184 ? -15.472 2.156 21.165 1.00 96.50 184 GLU A O 1
ATOM 1530 N N . ILE A 1 185 ? -13.906 1.291 19.807 1.00 97.00 185 ILE A N 1
ATOM 1531 C CA . ILE A 1 185 ? -13.732 0.036 20.554 1.00 97.00 185 ILE A CA 1
ATOM 1532 C C . ILE A 1 185 ? -13.238 0.317 21.977 1.00 97.00 185 ILE A C 1
ATOM 1534 O O . ILE A 1 185 ? -13.837 -0.155 22.940 1.00 97.00 185 ILE A O 1
ATOM 1538 N N . ILE A 1 186 ? -12.205 1.150 22.136 1.00 95.81 186 ILE A N 1
ATOM 1539 C CA . ILE A 1 186 ? -11.658 1.516 23.454 1.00 95.81 186 ILE A CA 1
ATOM 1540 C C . ILE A 1 186 ? -12.733 2.187 24.320 1.00 95.81 186 ILE A C 1
ATOM 1542 O O . ILE A 1 186 ? -12.849 1.918 25.521 1.00 95.81 186 ILE A O 1
ATOM 1546 N N . ARG A 1 187 ? -13.539 3.067 23.716 1.00 94.81 187 ARG A N 1
ATOM 1547 C CA . ARG A 1 187 ? -14.652 3.735 24.394 1.00 94.81 187 ARG A CA 1
ATOM 1548 C C . ARG A 1 187 ? -15.707 2.730 24.859 1.00 94.81 187 ARG A C 1
ATOM 1550 O O . ARG A 1 187 ? -16.176 2.830 25.995 1.00 94.81 187 ARG A O 1
ATOM 1557 N N . ALA A 1 188 ? -16.053 1.764 24.013 1.00 94.81 188 ALA A N 1
ATOM 1558 C CA . ALA A 1 188 ? -16.995 0.704 24.342 1.00 94.81 188 ALA A CA 1
ATOM 1559 C C . ALA A 1 188 ? -16.485 -0.206 25.472 1.00 94.81 188 ALA A C 1
ATOM 1561 O O . ALA A 1 188 ? -17.205 -0.433 26.451 1.00 94.81 188 ALA A O 1
ATOM 1562 N N . ASP A 1 189 ? -15.225 -0.636 25.396 1.00 93.38 189 ASP A N 1
ATOM 1563 C CA . ASP A 1 189 ? -14.578 -1.479 26.405 1.00 93.38 189 ASP A CA 1
ATOM 1564 C C . ASP A 1 189 ? -14.599 -0.835 27.789 1.00 93.38 189 ASP A C 1
ATOM 1566 O O . ASP A 1 189 ? -14.933 -1.490 28.781 1.00 93.38 189 ASP A O 1
ATOM 1570 N N . LYS A 1 190 ? -14.321 0.471 27.871 1.00 92.50 190 LYS A N 1
ATOM 1571 C CA . LYS A 1 190 ? -14.358 1.209 29.138 1.00 92.50 190 LYS A CA 1
ATOM 1572 C C . LYS A 1 190 ? -15.737 1.145 29.800 1.00 92.50 190 LYS A C 1
ATOM 1574 O O . LYS A 1 190 ? -15.837 0.871 30.993 1.00 92.50 190 LYS A O 1
ATOM 1579 N N . ILE A 1 191 ? -16.813 1.312 29.029 1.00 90.25 191 ILE A N 1
ATOM 1580 C CA . ILE A 1 191 ? -18.190 1.244 29.549 1.00 90.25 191 ILE A CA 1
ATOM 1581 C C . ILE A 1 191 ? -18.520 -0.162 30.065 1.00 90.25 191 ILE A C 1
ATOM 1583 O O . ILE A 1 191 ? -19.211 -0.313 31.082 1.00 90.25 191 ILE A O 1
ATOM 1587 N N . VAL A 1 192 ? -18.061 -1.201 29.367 1.00 88.25 192 VAL A N 1
ATOM 1588 C CA . VAL A 1 192 ? -18.268 -2.595 29.781 1.00 88.25 192 VAL A CA 1
ATOM 1589 C C . VAL A 1 192 ? -17.494 -2.891 31.068 1.00 88.25 192 VAL A C 1
ATOM 1591 O O . VAL A 1 192 ? -18.061 -3.455 32.014 1.00 88.25 192 VAL A O 1
ATOM 1594 N N . GLN A 1 193 ? -16.235 -2.458 31.146 1.00 87.62 193 GLN A N 1
ATOM 1595 C CA . GLN A 1 193 ? -15.381 -2.643 32.318 1.00 87.62 193 GLN A CA 1
ATOM 1596 C C . GLN A 1 193 ? -15.923 -1.904 33.545 1.00 87.62 193 GLN A C 1
ATOM 1598 O O . GLN A 1 193 ? -16.073 -2.536 34.595 1.00 87.62 193 GLN A O 1
ATOM 1603 N N . ASP A 1 194 ? -16.322 -0.637 33.408 1.00 85.81 194 ASP A N 1
ATOM 1604 C CA . ASP A 1 194 ? -16.872 0.175 34.502 1.00 85.81 194 ASP A CA 1
ATOM 1605 C C . ASP A 1 194 ? -18.123 -0.476 35.113 1.00 85.81 194 ASP A C 1
ATOM 1607 O O . ASP A 1 194 ? -18.279 -0.549 36.336 1.00 85.81 194 ASP A O 1
ATOM 1611 N N . LYS A 1 195 ? -18.996 -1.056 34.277 1.00 76.62 195 LYS A N 1
ATOM 1612 C CA . LYS A 1 195 ? -20.168 -1.806 34.758 1.00 76.62 195 LYS A CA 1
ATOM 1613 C C . LYS A 1 195 ? -19.790 -3.088 35.482 1.00 76.62 195 LYS A C 1
ATOM 1615 O O . LYS A 1 195 ? -20.436 -3.438 36.473 1.00 76.62 195 LYS A O 1
ATOM 1620 N N . SER A 1 196 ? -18.780 -3.804 34.996 1.00 74.88 196 SER A N 1
ATOM 1621 C CA . SER A 1 196 ? -18.308 -5.027 35.648 1.00 74.88 196 SER A CA 1
ATOM 1622 C C . SER A 1 196 ? -17.701 -4.726 37.025 1.00 74.88 196 SER A C 1
ATOM 1624 O O . SER A 1 196 ? -18.002 -5.430 37.991 1.00 74.88 196 SER A O 1
ATOM 1626 N N . ALA A 1 197 ? -16.933 -3.638 37.142 1.00 73.75 197 ALA A N 1
ATOM 1627 C CA . ALA A 1 197 ? -16.344 -3.176 38.391 1.00 73.75 197 ALA A CA 1
ATOM 1628 C C . ALA A 1 197 ? -17.432 -2.734 39.376 1.00 73.75 197 ALA A C 1
ATOM 1630 O O . ALA A 1 197 ? -17.458 -3.204 40.510 1.00 73.75 197 ALA A O 1
ATOM 1631 N N . PHE A 1 198 ? -18.398 -1.932 38.921 1.00 76.75 198 PHE A N 1
ATOM 1632 C CA . PHE A 1 198 ? -19.523 -1.491 39.745 1.00 76.75 198 PHE A CA 1
ATOM 1633 C C . PHE A 1 198 ? -20.360 -2.662 40.284 1.00 76.75 198 PHE A C 1
ATOM 1635 O O . PHE A 1 198 ? -20.674 -2.704 41.474 1.00 76.75 198 PHE A O 1
ATOM 1642 N N . ARG A 1 199 ? -20.671 -3.660 39.441 1.00 74.69 199 ARG A N 1
ATOM 1643 C CA . ARG A 1 199 ? -21.390 -4.875 39.867 1.00 74.69 199 ARG A CA 1
ATOM 1644 C C . ARG A 1 199 ? -20.610 -5.671 40.911 1.00 74.69 199 ARG A C 1
ATOM 1646 O O . ARG A 1 199 ? -21.209 -6.117 41.886 1.00 74.69 199 ARG A O 1
ATOM 1653 N N . LYS A 1 200 ? -19.294 -5.830 40.730 1.00 78.25 200 LYS A N 1
ATOM 1654 C CA . LYS A 1 200 ? -18.432 -6.491 41.722 1.00 78.25 200 LYS A CA 1
ATOM 1655 C C . LYS A 1 200 ? -18.448 -5.734 43.049 1.00 78.25 200 LYS A C 1
ATOM 1657 O O . LYS A 1 200 ? -18.642 -6.360 44.085 1.00 78.25 200 LYS A O 1
ATOM 1662 N N . THR A 1 201 ? -18.331 -4.406 43.024 1.00 80.62 201 THR A N 1
ATOM 1663 C CA . THR A 1 201 ? -18.383 -3.577 44.236 1.00 80.62 201 THR A CA 1
ATOM 1664 C C . THR A 1 201 ? -19.710 -3.735 44.972 1.00 80.62 201 THR A C 1
ATOM 1666 O O . THR A 1 201 ? -19.685 -4.017 46.165 1.00 80.62 201 THR A O 1
ATOM 1669 N N . ILE A 1 202 ? -20.855 -3.645 44.279 1.00 79.06 202 ILE A N 1
ATOM 1670 C CA . ILE A 1 202 ? -22.179 -3.859 44.896 1.00 79.06 202 ILE A CA 1
ATOM 1671 C C . ILE A 1 202 ? -22.288 -5.255 45.512 1.00 79.06 202 ILE A C 1
ATOM 1673 O O . ILE A 1 202 ? -22.806 -5.407 46.617 1.00 79.06 202 ILE A O 1
ATOM 1677 N N . TYR A 1 203 ? -21.817 -6.283 44.809 1.00 83.81 203 TYR A N 1
ATOM 1678 C CA . TYR A 1 203 ? -21.868 -7.653 45.306 1.00 83.81 203 TYR A CA 1
ATOM 1679 C C . TYR A 1 203 ? -21.063 -7.812 46.606 1.00 83.81 203 TYR A C 1
ATOM 1681 O O . TYR A 1 203 ? -21.586 -8.323 47.597 1.00 83.81 203 TYR A O 1
ATOM 1689 N N . TYR A 1 204 ? -19.826 -7.306 46.643 1.00 83.94 204 TYR A N 1
ATOM 1690 C CA . TYR A 1 204 ? -18.985 -7.380 47.839 1.00 83.94 204 TYR A CA 1
ATOM 1691 C C . TYR A 1 204 ? -19.520 -6.539 49.001 1.00 83.94 204 TYR A C 1
ATOM 1693 O O . TYR A 1 204 ? -19.527 -7.023 50.133 1.00 83.94 204 TYR A O 1
ATOM 1701 N N . THR A 1 205 ? -20.013 -5.322 48.752 1.00 84.00 205 THR A N 1
ATOM 1702 C CA . THR A 1 205 ? -20.604 -4.498 49.818 1.00 84.00 205 THR A CA 1
ATOM 1703 C C . THR A 1 205 ? -21.865 -5.142 50.381 1.00 84.00 205 THR A C 1
ATOM 1705 O O . THR A 1 205 ? -22.024 -5.173 51.597 1.00 84.00 205 THR A O 1
ATOM 1708 N N . SER A 1 206 ? -22.704 -5.749 49.536 1.00 81.12 206 SER A N 1
ATOM 1709 C CA . SER A 1 206 ? -23.907 -6.468 49.978 1.00 81.12 206 SER A CA 1
ATOM 1710 C C . SER A 1 206 ? -23.565 -7.651 50.888 1.00 81.12 206 SER A C 1
ATOM 1712 O O . SER A 1 206 ? -24.190 -7.824 51.934 1.00 81.12 206 SER A O 1
ATOM 1714 N N . ILE A 1 207 ? -22.538 -8.435 50.540 1.00 88.81 207 ILE A N 1
ATOM 1715 C CA . ILE A 1 207 ? -22.063 -9.542 51.384 1.00 88.81 207 ILE A CA 1
ATOM 1716 C C . ILE A 1 207 ? -21.556 -9.020 52.730 1.00 88.81 207 ILE A C 1
ATOM 1718 O O . ILE A 1 207 ? -21.942 -9.551 53.772 1.00 88.81 207 ILE A O 1
ATOM 1722 N N . ILE A 1 208 ? -20.731 -7.970 52.728 1.00 89.69 208 ILE A N 1
ATOM 1723 C CA . ILE A 1 208 ? -20.190 -7.382 53.961 1.00 89.69 208 ILE A CA 1
ATOM 1724 C C . ILE A 1 208 ? -21.326 -6.879 54.857 1.00 89.69 208 ILE A C 1
ATOM 1726 O O . ILE A 1 208 ? -21.337 -7.181 56.049 1.00 89.69 208 ILE A O 1
ATOM 1730 N N . SER A 1 209 ? -22.310 -6.170 54.300 1.00 83.94 209 SER A N 1
ATOM 1731 C CA . SER A 1 209 ? -23.464 -5.676 55.057 1.00 83.94 209 SER A CA 1
ATOM 1732 C C . SER A 1 209 ? -24.277 -6.806 55.694 1.00 83.94 209 SER A C 1
ATOM 1734 O O . SER A 1 209 ? -24.676 -6.678 56.851 1.00 83.94 209 SER A O 1
ATOM 1736 N N . ILE A 1 210 ? -24.478 -7.926 54.991 1.00 89.94 210 ILE A N 1
ATOM 1737 C CA . ILE A 1 210 ? -25.164 -9.105 55.543 1.00 89.94 210 ILE A CA 1
ATOM 1738 C C . ILE A 1 210 ? -24.355 -9.708 56.697 1.00 89.94 210 ILE A C 1
ATOM 1740 O O . ILE A 1 210 ? -24.912 -9.962 57.764 1.00 89.94 210 ILE A O 1
ATOM 1744 N N . VAL A 1 211 ? -23.045 -9.897 56.519 1.00 90.19 211 VAL A N 1
ATOM 1745 C CA . VAL A 1 211 ? -22.170 -10.475 57.553 1.00 90.19 211 VAL A CA 1
ATOM 1746 C C . VAL A 1 211 ? -22.129 -9.592 58.803 1.00 90.19 211 VAL A C 1
ATOM 1748 O O . VAL A 1 211 ? -22.280 -10.100 59.914 1.00 90.19 211 VAL A O 1
ATOM 1751 N N . VAL A 1 212 ? -21.993 -8.273 58.640 1.00 91.19 212 VAL A N 1
ATOM 1752 C CA . VAL A 1 212 ? -22.015 -7.312 59.755 1.00 91.19 212 VAL A CA 1
ATOM 1753 C C . VAL A 1 212 ? -23.380 -7.308 60.445 1.00 91.19 212 VAL A C 1
ATOM 1755 O O . VAL A 1 212 ? -23.435 -7.362 61.671 1.00 91.19 212 VAL A O 1
ATOM 1758 N N . GLY A 1 213 ? -24.480 -7.303 59.687 1.00 89.44 213 GLY A N 1
ATOM 1759 C CA . GLY A 1 213 ? -25.834 -7.344 60.244 1.00 89.44 213 GLY A CA 1
ATOM 1760 C C . GLY A 1 213 ? -26.102 -8.610 61.062 1.00 89.44 213 GLY A C 1
ATOM 1761 O O . GLY A 1 213 ? -26.624 -8.529 62.174 1.00 89.44 213 GLY A O 1
ATOM 1762 N N . ILE A 1 214 ? -25.678 -9.774 60.558 1.00 91.19 214 ILE A N 1
ATOM 1763 C CA . ILE A 1 214 ? -25.751 -11.048 61.286 1.00 91.19 214 ILE A CA 1
ATOM 1764 C C . ILE A 1 214 ? -24.901 -10.982 62.563 1.00 91.19 214 ILE A C 1
ATOM 1766 O O . ILE A 1 214 ? -25.386 -11.334 63.639 1.00 91.19 214 ILE A O 1
ATOM 1770 N N . GLY A 1 215 ? -23.662 -10.493 62.469 1.00 90.31 215 GLY A N 1
ATOM 1771 C CA . GLY A 1 215 ? -22.768 -10.339 63.617 1.00 90.31 215 GLY A CA 1
ATOM 1772 C C . GLY A 1 215 ? -23.361 -9.450 64.713 1.00 90.31 215 GLY A C 1
ATOM 1773 O O . GLY A 1 215 ? -23.387 -9.850 65.875 1.00 90.31 215 GLY A O 1
ATOM 1774 N N . LEU A 1 216 ? -23.912 -8.289 64.345 1.00 90.38 216 LEU A N 1
ATOM 1775 C CA . LEU A 1 216 ? -24.571 -7.368 65.275 1.00 90.38 216 LEU A CA 1
ATOM 1776 C C . LEU A 1 216 ? -25.821 -7.983 65.918 1.00 90.38 216 LEU A C 1
ATOM 1778 O O . LEU A 1 216 ? -26.039 -7.804 67.114 1.00 90.38 216 LEU A O 1
ATOM 1782 N N . PHE A 1 217 ? -26.617 -8.747 65.164 1.00 90.00 217 PHE A N 1
ATOM 1783 C CA . PHE A 1 217 ? -27.793 -9.439 65.698 1.00 90.00 217 PHE A CA 1
ATOM 1784 C C . PHE A 1 217 ? -27.421 -10.484 66.759 1.00 90.00 217 PHE A C 1
ATOM 1786 O O . PHE A 1 217 ? -28.026 -10.531 67.834 1.00 90.00 217 PHE A O 1
ATOM 1793 N N . PHE A 1 218 ? -26.409 -11.312 66.485 1.00 88.00 218 PHE A N 1
ATOM 1794 C CA . PHE A 1 218 ? -25.923 -12.295 67.454 1.00 88.00 218 PHE A CA 1
ATOM 1795 C C . PHE A 1 218 ? -25.240 -11.633 68.652 1.00 88.00 218 PHE A C 1
ATOM 1797 O O . PHE A 1 218 ? -25.461 -12.068 69.782 1.00 88.00 218 PHE A O 1
ATOM 1804 N N . PHE A 1 219 ? -24.474 -10.563 68.428 1.00 87.50 219 PHE A N 1
ATOM 1805 C CA . PHE A 1 219 ? -23.850 -9.793 69.499 1.00 87.50 219 PHE A CA 1
ATOM 1806 C C . PHE A 1 219 ? -24.897 -9.173 70.431 1.00 87.50 219 PHE A C 1
ATOM 1808 O O . PHE A 1 219 ? -24.786 -9.333 71.642 1.00 87.50 219 PHE A O 1
ATOM 1815 N N . GLY A 1 220 ? -25.954 -8.559 69.890 1.00 84.94 220 GLY A N 1
ATOM 1816 C CA . GLY A 1 220 ? -27.060 -8.014 70.683 1.00 84.94 220 GLY A CA 1
ATOM 1817 C C . GLY A 1 220 ? -27.757 -9.083 71.527 1.00 84.94 220 GLY A C 1
ATOM 1818 O O . GLY A 1 220 ? -27.930 -8.905 72.729 1.00 84.94 220 GLY A O 1
ATOM 1819 N N . LYS A 1 221 ? -28.056 -10.251 70.939 1.00 84.62 221 LYS A N 1
ATOM 1820 C CA . LYS A 1 221 ? -28.620 -11.388 71.689 1.00 84.62 221 LYS A CA 1
ATOM 1821 C C . LYS A 1 221 ? -27.701 -11.900 72.796 1.00 84.62 221 LYS A C 1
ATOM 1823 O O . LYS A 1 221 ? -28.188 -12.324 73.841 1.00 84.62 221 LYS A O 1
ATOM 1828 N N . TYR A 1 222 ? -26.393 -11.921 72.557 1.00 83.88 222 TYR A N 1
ATOM 1829 C CA . TYR A 1 222 ? -25.417 -12.358 73.551 1.00 83.88 222 TYR A CA 1
ATOM 1830 C C . TYR A 1 222 ? -25.276 -11.335 74.684 1.00 83.88 222 TYR A C 1
ATOM 1832 O O . TYR A 1 222 ? -25.256 -11.710 75.855 1.00 83.88 222 TYR A O 1
ATOM 1840 N N . TRP A 1 223 ? -25.253 -10.048 74.341 1.00 81.94 223 TRP A N 1
ATOM 1841 C CA . TRP A 1 223 ? -25.202 -8.936 75.285 1.00 81.94 223 TRP A CA 1
ATOM 1842 C C . TRP A 1 223 ? -26.414 -8.924 76.221 1.00 81.94 223 TRP A C 1
ATOM 1844 O O . TRP A 1 223 ? -26.249 -8.923 77.439 1.00 81.94 223 TRP A O 1
ATOM 1854 N N . ASP A 1 224 ? -27.624 -9.038 75.665 1.00 83.75 224 ASP A N 1
ATOM 1855 C CA . ASP A 1 224 ? -28.871 -9.121 76.437 1.00 83.75 224 ASP A CA 1
ATOM 1856 C C . ASP A 1 224 ? -28.895 -10.302 77.416 1.00 83.75 224 ASP A C 1
ATOM 1858 O O . ASP A 1 224 ? -29.601 -10.252 78.421 1.00 83.75 224 ASP A O 1
ATOM 1862 N N . LYS A 1 225 ? -28.145 -11.371 77.123 1.00 82.06 225 LYS A N 1
ATOM 1863 C CA . LYS A 1 225 ? -28.047 -12.564 77.968 1.00 82.06 225 LYS A CA 1
ATOM 1864 C C . LYS A 1 225 ? -26.996 -12.434 79.076 1.00 82.06 225 LYS A C 1
ATOM 1866 O O . LYS A 1 225 ? -27.106 -13.138 80.070 1.00 82.06 225 LYS A O 1
ATOM 1871 N N . MET A 1 226 ? -25.973 -11.592 78.905 1.00 77.50 226 MET A N 1
ATOM 1872 C CA . MET A 1 226 ? -24.944 -11.368 79.933 1.00 77.50 226 MET A CA 1
ATOM 1873 C C . MET A 1 226 ? -25.318 -10.279 80.942 1.00 77.50 226 MET A C 1
ATOM 1875 O O . MET A 1 226 ? -24.786 -10.287 82.048 1.00 77.50 226 MET A O 1
ATOM 1879 N N . PHE A 1 227 ? -26.200 -9.348 80.572 1.00 78.25 227 PHE A N 1
ATOM 1880 C CA . PHE A 1 227 ? -26.523 -8.169 81.386 1.00 78.25 227 PHE A CA 1
ATOM 1881 C C . PHE A 1 227 ? -27.985 -8.106 81.867 1.00 78.25 227 PHE A C 1
ATOM 1883 O O . PHE A 1 227 ? -28.423 -7.060 82.348 1.00 78.25 227 PHE A O 1
ATOM 1890 N N . LYS A 1 228 ? -28.730 -9.211 81.764 1.00 64.50 228 LYS A N 1
ATOM 1891 C CA . LYS A 1 228 ? -30.002 -9.445 82.467 1.00 64.50 228 LYS A CA 1
ATOM 1892 C C . LYS A 1 228 ? -29.816 -10.551 83.492 1.00 64.50 228 LYS A C 1
ATOM 1894 O O . LYS A 1 228 ? -30.417 -10.419 84.577 1.00 64.50 228 LYS A O 1
#

Radius of gyration: 33.03 Å; chains: 1; bounding box: 64×31×116 Å

Sequence (228 aa):
MNNFGIFDNLSTENKDILQRIFYLIKDKYPDVERANILCEERSGSKSAQALNNIRDTISHLRTVFENWDKPHEFKVKQLATIEEHLRRAIIEPYELASKKEIKLLQDNYTNYQDTVLPIIYKLNPPPLSVDDVELRIQTINTLMQDGRRAKSANDWVPQWEEGCKAFDRAYEQAKQLNRELKEEIIRADKIVQDKSAFRKTIYYTSIISIVVGIGLFFFGKYWDKMFK

Secondary structure (DSSP, 8-state):
----TTTTTS-HHHHHHHHHHHHIIIIIHHHHHHHHHHHHHHHSS--HHHHHHHHHHHHHHHHHHHTTTS-HHHHHHHHHHHHHHHHHHHHHHHHHHHHHHHHHHHHHHHHHHHHTGGGGGG-SS----HHHHHHHHHHHHHHHHHHHHHHHT-S-SHHHHHHHHHHHHHHHHHHHHHHHHHHHHHHHHHHHHHHHHHHHHHHHHHHHHHHHHHHHHHHHHHHHHH--

Foldseek 3Di:
DDDVPVCPPPDPLLVVLVVLVCCCVPPQVVLLVVLQVVLCVLVVDGDPLLVVLVVLLVVLVCVCVVPVVDDSVSSVVSSLSSLLSSLCSNLRSLLNSLVRLLVLLVVLVVLLVVQQVVCQVVDPPGADDPVNSVVLNVQLVVLSVQLVVLNPPSDPDVSVVSSSVSSVVSNVSSNVSSVSSVVSNVVRVVVVVVVVVVVVVVVVVVVVVVVVVVVVVVVVVVVVVVPD

pLDDT: mean 91.43, std 9.74, range [41.47, 98.62]